Protein AF-A0A656K312-F1 (afdb_monomer_lite)

Foldseek 3Di:
DDKDKDWDPPDPQIWIKIWDFDQWADPDPPFDSLPIWGGWIWIWTDGQVQFIWIWIWTWRQFAPGIWIWTWTWTDHPFWIWTPWTKTGPDPQAIKIKTWIWGDNPFTKIKMWIWGANHPCCSSVPDPDDDQKGWGIKIKIWIDTDFKIWIWMWTWMAHPVGIKIWIFTWIDGPPDIDGPDIDIGHDDD

InterPro domains:
  IPR060340 TamB, N-terminal domain [PF27051] (3-120)

pLDDT: mean 93.61, std 6.52, range [48.56, 98.81]

Secondary structure (DSSP, 8-state):
-EEEEEE-TTSTT--EEEEEEEEEE-S-TTS-GGG-EEEEEEEEEE-SSS-EEEEEEEEE--TTS-EEEEEEEEE-SSEEEEEEEEEEEETTEEEEEEEEEE-SSS-EEEEEEEEES--GGGTS--SS--SSEEEEEEEEEEEETTEEEEEEEEEEEETTEEEEEEEEEEEESS-EE-TT-EEEEPP-

Radius of gyration: 19.49 Å; chains: 1; bounding box: 46×38×60 Å

Structure (mmCIF, N/CA/C/O backbone):
data_AF-A0A656K312-F1
#
_entry.id   AF-A0A656K312-F1
#
loop_
_atom_site.group_PDB
_atom_site.id
_atom_site.type_symbol
_atom_site.label_atom_id
_atom_site.label_alt_id
_atom_site.label_comp_id
_atom_site.label_asym_id
_atom_site.label_entity_id
_atom_site.label_seq_id
_atom_site.pdbx_PDB_ins_code
_atom_site.Cartn_x
_atom_site.Cartn_y
_atom_site.Cartn_z
_atom_site.occupancy
_atom_site.B_iso_or_equiv
_atom_site.auth_seq_id
_atom_site.auth_comp_id
_atom_site.auth_asym_id
_atom_site.auth_atom_id
_atom_site.pdbx_PDB_model_num
ATOM 1 N N . GLY A 1 1 ? -1.039 16.102 16.882 1.00 79.44 1 GLY A N 1
ATOM 2 C CA . GLY A 1 1 ? -2.327 15.585 16.386 1.00 79.44 1 GLY A CA 1
ATOM 3 C C . GLY A 1 1 ? -3.367 15.692 17.478 1.00 79.44 1 GLY A C 1
ATOM 4 O O . GLY A 1 1 ? -2.991 15.798 18.640 1.00 79.44 1 GLY A O 1
ATOM 5 N N . VAL A 1 2 ? -4.642 15.679 17.110 1.00 89.56 2 VAL A N 1
ATOM 6 C CA . VAL A 1 2 ? -5.794 15.642 18.012 1.00 89.56 2 VAL A CA 1
ATOM 7 C C . VAL A 1 2 ? -6.554 14.349 17.731 1.00 89.56 2 VAL A C 1
ATOM 9 O O . VAL A 1 2 ? -6.974 14.110 16.602 1.00 89.56 2 VAL A O 1
ATOM 12 N N . LEU A 1 3 ? -6.713 13.507 18.751 1.00 89.69 3 LEU A N 1
ATOM 13 C CA . LEU A 1 3 ? -7.590 12.339 18.705 1.00 89.69 3 LEU A CA 1
ATOM 14 C C . LEU A 1 3 ? -8.856 12.665 19.494 1.00 89.69 3 LEU A C 1
ATOM 16 O O . LEU A 1 3 ? -8.784 13.066 20.652 1.00 89.69 3 LEU A O 1
ATOM 20 N N . SER A 1 4 ? -10.008 12.492 18.860 1.00 88.69 4 SER A N 1
ATOM 21 C CA . SER A 1 4 ? -11.326 12.701 19.455 1.00 88.69 4 SER A CA 1
ATOM 22 C C . SER A 1 4 ? -12.215 11.505 19.148 1.00 88.69 4 SER A C 1
ATOM 24 O O . SER A 1 4 ? -12.048 10.863 18.111 1.00 88.69 4 SER A O 1
ATOM 26 N N . GLY A 1 5 ? -13.144 11.174 20.037 1.00 86.19 5 GLY A N 1
ATOM 27 C CA . GLY A 1 5 ? -14.017 10.038 19.801 1.00 86.19 5 GLY A CA 1
ATOM 28 C C . GLY A 1 5 ? -15.107 9.865 20.842 1.00 86.19 5 GLY A C 1
ATOM 29 O O . GLY A 1 5 ? -15.017 10.375 21.956 1.00 86.19 5 GLY A O 1
ATOM 30 N N . GLU A 1 6 ? -16.131 9.123 20.449 1.00 87.06 6 GLU A N 1
ATOM 31 C CA . GLU A 1 6 ? -17.266 8.729 21.268 1.00 87.06 6 GLU A CA 1
ATOM 32 C C . GLU A 1 6 ? -17.349 7.202 21.290 1.00 87.06 6 GLU A C 1
ATOM 34 O O . GLU A 1 6 ? -17.281 6.548 20.249 1.00 87.06 6 GLU A O 1
ATOM 39 N N . LEU A 1 7 ? -17.529 6.640 22.482 1.00 87.94 7 LEU A N 1
ATOM 40 C CA . LEU A 1 7 ? -17.708 5.211 22.712 1.00 87.94 7 LEU A CA 1
ATOM 41 C C . LEU A 1 7 ? -18.970 5.019 23.547 1.00 87.94 7 LEU A C 1
ATOM 43 O O . LEU A 1 7 ? -19.169 5.740 24.526 1.00 87.94 7 LEU A O 1
ATOM 47 N N . ARG A 1 8 ? -19.815 4.044 23.197 1.00 84.19 8 ARG A N 1
ATOM 48 C CA . ARG A 1 8 ? -20.972 3.667 24.026 1.00 84.19 8 ARG A CA 1
ATOM 49 C C . ARG A 1 8 ? -20.698 2.326 24.714 1.00 84.19 8 ARG A C 1
ATOM 51 O O . ARG A 1 8 ? -21.108 1.293 24.194 1.00 84.19 8 ARG A O 1
ATOM 58 N N . PRO A 1 9 ? -20.024 2.319 25.880 1.00 79.19 9 PRO A N 1
ATOM 59 C CA . PRO A 1 9 ? -19.540 1.091 26.518 1.00 79.19 9 PRO A CA 1
ATOM 60 C C . PRO A 1 9 ? -20.644 0.139 26.985 1.00 79.19 9 PRO A C 1
ATOM 62 O O . PRO A 1 9 ? -20.403 -1.054 27.108 1.00 79.19 9 PRO A O 1
ATOM 65 N N . LEU A 1 10 ? -21.844 0.659 27.251 1.00 84.50 10 LEU A N 1
ATOM 66 C CA . LEU A 1 10 ? -22.992 -0.126 27.717 1.00 84.50 10 LEU A CA 1
ATOM 67 C C . LEU A 1 10 ? -23.933 -0.553 26.581 1.00 84.50 10 LEU A C 1
ATOM 69 O O . LEU A 1 10 ? -24.917 -1.241 26.837 1.00 84.50 10 LEU A O 1
ATOM 73 N N . ALA A 1 11 ? -23.676 -0.111 25.348 1.00 82.44 11 ALA A N 1
ATOM 74 C CA . ALA A 1 11 ? -24.452 -0.536 24.193 1.00 82.44 11 ALA A CA 1
ATOM 75 C C . ALA A 1 11 ? -23.901 -1.862 23.655 1.00 82.44 11 ALA A C 1
ATOM 77 O O . ALA A 1 11 ? -22.690 -2.094 23.651 1.00 82.44 11 ALA A O 1
ATOM 78 N N . GLU A 1 12 ? -24.805 -2.718 23.187 1.00 83.19 12 GLU A N 1
ATOM 79 C CA . GLU A 1 12 ? -24.456 -3.992 22.566 1.00 83.19 12 GLU A CA 1
ATOM 80 C C . GLU A 1 12 ? -23.484 -3.777 21.396 1.00 83.19 12 GLU A C 1
ATOM 82 O O . GLU A 1 12 ? -23.575 -2.790 20.663 1.00 83.19 12 GLU A O 1
ATOM 87 N N . HIS A 1 13 ? -22.508 -4.677 21.272 1.00 86.56 13 HIS A N 1
ATOM 88 C CA . HIS A 1 13 ? -21.442 -4.637 20.266 1.00 86.56 13 HIS A CA 1
ATOM 89 C C . HIS A 1 13 ? -20.520 -3.405 20.310 1.00 86.56 13 HIS A C 1
ATOM 91 O O . HIS A 1 13 ? -19.697 -3.249 19.418 1.00 86.56 13 HIS A O 1
ATOM 97 N N . LEU A 1 14 ? -20.565 -2.575 21.358 1.00 88.25 14 LEU A N 1
ATOM 98 C CA . LEU A 1 14 ? -19.604 -1.490 21.600 1.00 88.25 14 LEU A CA 1
ATOM 99 C C . LEU A 1 14 ? -19.438 -0.526 20.400 1.00 88.25 14 LEU A C 1
ATOM 101 O O . LEU A 1 14 ? -18.360 -0.433 19.814 1.00 88.25 14 LEU A O 1
ATOM 105 N N . PRO A 1 15 ? -20.487 0.212 20.000 1.00 91.81 15 PRO A N 1
ATOM 106 C CA . PRO A 1 15 ? -20.373 1.153 18.902 1.00 91.81 15 PRO A CA 1
ATOM 107 C C . PRO A 1 15 ? -19.438 2.311 19.266 1.00 91.81 15 PRO A C 1
ATOM 109 O O . PRO A 1 15 ? -19.530 2.897 20.355 1.00 91.81 15 PRO A O 1
ATOM 112 N N . ALA A 1 16 ? -18.558 2.651 18.326 1.00 93.19 16 ALA A N 1
ATOM 113 C CA . ALA A 1 16 ? -17.549 3.686 18.477 1.00 93.19 16 ALA A CA 1
ATOM 114 C C . ALA A 1 16 ? -17.462 4.570 17.232 1.00 93.19 16 ALA A C 1
ATOM 116 O O . ALA A 1 16 ? -17.623 4.108 16.100 1.00 93.19 16 ALA A O 1
ATOM 117 N N . ARG A 1 17 ? -17.158 5.848 17.461 1.00 95.06 17 ARG A N 1
ATOM 118 C CA . ARG A 1 17 ? -16.777 6.815 16.431 1.00 95.06 17 ARG A CA 1
ATOM 119 C C . ARG A 1 17 ? -15.498 7.502 16.859 1.00 95.06 17 ARG A C 1
ATOM 121 O O . ARG A 1 17 ? -15.468 8.119 17.917 1.00 95.06 17 ARG A O 1
ATOM 128 N N . LEU A 1 18 ? -14.455 7.411 16.049 1.00 95.00 18 LEU A N 1
ATOM 129 C CA . LEU A 1 18 ? -13.164 8.038 16.297 1.00 95.00 18 LEU A CA 1
ATOM 130 C C . LEU A 1 18 ? -12.818 8.960 15.130 1.00 95.00 18 LEU A C 1
ATOM 132 O O . LEU A 1 18 ? -13.056 8.638 13.967 1.00 95.00 18 LEU A O 1
ATOM 136 N N . LYS A 1 19 ? -12.216 10.099 15.449 1.00 96.69 19 LYS A N 1
ATOM 137 C CA . LYS A 1 19 ? -11.631 11.034 14.496 1.00 96.69 19 LYS A CA 1
ATOM 138 C C . LYS A 1 19 ? -10.247 11.433 14.982 1.00 96.69 19 LYS A C 1
ATOM 140 O O . LYS A 1 19 ? -10.102 12.050 16.040 1.00 96.69 19 LYS A O 1
ATOM 145 N N . LEU A 1 20 ? -9.246 11.111 14.178 1.00 95.38 20 LEU A N 1
ATOM 146 C CA . LEU A 1 20 ? -7.869 11.547 14.345 1.00 95.38 20 LEU A CA 1
ATOM 147 C C . LEU A 1 20 ? -7.563 12.618 13.300 1.00 95.38 20 LEU A C 1
ATOM 149 O O . LEU A 1 20 ? -7.775 12.402 12.107 1.00 95.38 20 LEU A O 1
ATOM 153 N N . THR A 1 21 ? -7.037 13.753 13.750 1.00 96.62 21 THR A N 1
ATOM 154 C CA . THR A 1 21 ? -6.470 14.778 12.875 1.00 96.62 21 THR A CA 1
ATOM 155 C C . THR A 1 21 ? -5.028 15.083 13.247 1.00 96.62 21 THR A C 1
ATOM 157 O O . THR A 1 21 ? -4.650 15.090 14.423 1.00 96.62 21 THR A O 1
ATOM 160 N N . ALA A 1 22 ? -4.183 15.356 12.261 1.00 96.19 22 ALA A N 1
ATOM 161 C CA . ALA A 1 22 ? -2.835 15.843 12.514 1.00 96.19 22 ALA A CA 1
ATOM 162 C C . ALA A 1 22 ? -2.332 16.703 11.357 1.00 96.19 22 ALA A C 1
ATOM 164 O O . ALA A 1 22 ? -2.364 16.279 10.211 1.00 96.19 22 ALA A O 1
ATOM 165 N N . GLU A 1 23 ? -1.787 17.875 11.685 1.00 94.88 23 GLU A N 1
ATOM 166 C CA . GLU A 1 23 ? -1.119 18.742 10.706 1.00 94.88 23 GLU A CA 1
ATOM 167 C C . GLU A 1 23 ? 0.058 18.035 10.035 1.00 94.88 23 GLU A C 1
ATOM 169 O O . GLU A 1 23 ? 0.253 18.160 8.834 1.00 94.88 23 GLU A O 1
ATOM 174 N N . ARG A 1 24 ? 0.829 17.294 10.839 1.00 93.56 24 ARG A N 1
ATOM 175 C CA . ARG A 1 24 ? 2.006 16.524 10.444 1.00 93.56 24 ARG A CA 1
ATOM 176 C C . ARG A 1 24 ? 2.051 15.248 11.273 1.00 93.56 24 ARG A C 1
ATOM 178 O O . ARG A 1 24 ? 2.075 15.316 12.507 1.00 93.56 24 ARG A O 1
ATOM 185 N N . PHE A 1 25 ? 2.041 14.097 10.618 1.00 92.94 25 PHE A N 1
ATOM 186 C CA . PHE A 1 25 ? 2.089 12.787 11.251 1.00 92.94 25 PHE A CA 1
ATOM 187 C C . PHE A 1 25 ? 3.157 11.925 10.592 1.00 92.94 25 PHE A C 1
ATOM 189 O O . PHE A 1 25 ? 3.081 11.615 9.408 1.00 92.94 25 PHE A O 1
ATOM 196 N N . LYS A 1 26 ? 4.153 11.512 11.373 1.00 90.88 26 LYS A N 1
ATOM 197 C CA . LYS A 1 26 ? 5.217 10.624 10.911 1.00 90.88 26 LYS A CA 1
ATOM 198 C C . LYS A 1 26 ? 5.030 9.254 11.576 1.00 90.88 26 LYS A C 1
ATOM 200 O O . LYS A 1 26 ? 5.218 9.174 12.790 1.00 90.88 26 LYS A O 1
ATOM 205 N N . PRO A 1 27 ? 4.659 8.192 10.830 1.00 82.94 27 PRO A N 1
ATOM 206 C CA . PRO A 1 27 ? 4.338 6.887 11.420 1.00 82.94 27 PRO A CA 1
ATOM 207 C C . PRO A 1 27 ? 5.510 6.239 12.166 1.00 82.94 27 PRO A C 1
ATOM 209 O O . PRO A 1 27 ? 5.312 5.488 13.115 1.00 82.94 27 PRO A O 1
ATOM 212 N N . SER A 1 28 ? 6.740 6.522 11.733 1.00 88.69 28 SER A N 1
ATOM 213 C CA . SER A 1 28 ? 7.964 6.040 12.366 1.00 88.69 28 SER A CA 1
ATOM 214 C C . SER A 1 28 ? 9.099 7.034 12.148 1.00 88.69 28 SER A C 1
ATOM 216 O O . SER A 1 28 ? 9.255 7.588 11.059 1.00 88.69 28 SER A O 1
ATOM 218 N N . ALA A 1 29 ? 9.929 7.230 13.174 1.00 85.62 29 ALA A N 1
ATOM 219 C CA . ALA A 1 29 ? 11.107 8.091 13.092 1.00 85.62 29 ALA A CA 1
ATOM 220 C C . ALA A 1 29 ? 12.130 7.606 12.047 1.00 85.62 2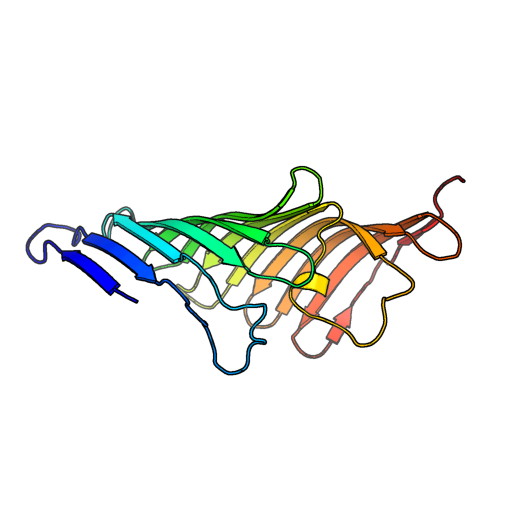9 ALA A C 1
ATOM 222 O O . ALA A 1 29 ? 12.885 8.422 11.527 1.00 85.62 29 ALA A O 1
ATOM 223 N N . ALA A 1 30 ? 12.122 6.308 11.721 1.00 86.88 30 ALA A N 1
ATOM 224 C CA . ALA A 1 30 ? 13.021 5.700 10.741 1.00 86.88 30 ALA A CA 1
ATOM 225 C C . ALA A 1 30 ? 12.651 6.012 9.279 1.00 86.88 30 ALA A C 1
ATOM 227 O O . ALA A 1 30 ? 13.455 5.766 8.385 1.00 86.88 30 ALA A O 1
ATOM 228 N N . LEU A 1 31 ? 11.447 6.528 9.018 1.00 84.06 31 LEU A N 1
ATOM 229 C CA . LEU A 1 31 ? 11.038 6.907 7.666 1.00 84.06 31 LEU A CA 1
ATOM 230 C C . LEU A 1 31 ? 11.682 8.245 7.259 1.00 84.06 31 LEU A C 1
ATOM 232 O O . LEU A 1 31 ? 11.903 9.098 8.123 1.00 84.06 31 LEU A O 1
ATOM 236 N N . PRO A 1 32 ? 11.945 8.485 5.965 1.00 85.06 32 PRO A N 1
ATOM 237 C CA . PRO A 1 32 ? 12.285 9.816 5.467 1.00 85.06 32 PRO A CA 1
ATOM 238 C C . PRO A 1 32 ? 11.198 10.854 5.773 1.00 85.06 32 PRO A C 1
ATOM 240 O O . PRO A 1 32 ? 10.019 10.518 5.908 1.00 85.06 32 PRO A O 1
ATOM 243 N N . ASP A 1 33 ? 11.576 12.130 5.849 1.00 86.00 33 ASP A N 1
ATOM 244 C CA . ASP A 1 33 ? 10.623 13.227 6.092 1.00 86.00 33 ASP A CA 1
ATOM 245 C C . ASP A 1 33 ? 9.618 13.401 4.941 1.00 86.00 33 ASP A C 1
ATOM 247 O O . ASP A 1 33 ? 8.496 13.850 5.160 1.00 86.00 33 ASP A O 1
ATOM 251 N N . THR A 1 34 ? 9.968 12.951 3.734 1.00 85.81 34 THR A N 1
ATOM 252 C CA . THR A 1 34 ? 9.086 12.887 2.557 1.00 85.81 34 THR A CA 1
ATOM 253 C C . THR A 1 34 ? 7.910 11.915 2.715 1.00 85.81 34 THR A C 1
ATOM 255 O O . THR A 1 34 ? 6.950 12.011 1.954 1.00 85.81 34 THR A O 1
ATOM 258 N N . LEU A 1 35 ? 7.957 11.008 3.702 1.00 88.94 35 LEU A N 1
ATOM 259 C CA . LEU A 1 35 ? 6.867 10.088 4.058 1.00 88.94 35 LEU A CA 1
ATOM 260 C C . LEU A 1 35 ? 6.033 10.563 5.258 1.00 88.94 35 LEU A C 1
ATOM 262 O O . LEU A 1 35 ? 5.211 9.810 5.786 1.00 88.94 35 LEU A O 1
ATOM 266 N N . GLN A 1 36 ? 6.232 11.798 5.714 1.00 92.50 36 GLN A N 1
ATOM 267 C CA . GLN A 1 36 ? 5.319 12.416 6.664 1.00 92.50 36 GLN A CA 1
ATOM 268 C C . GLN A 1 36 ? 3.956 12.650 6.001 1.00 92.50 36 GLN A C 1
ATOM 270 O O . GLN A 1 36 ? 3.872 13.137 4.879 1.00 92.50 36 GLN A O 1
ATOM 275 N N . LEU A 1 37 ? 2.888 12.311 6.714 1.00 94.94 37 LEU A N 1
ATOM 276 C CA . LEU A 1 37 ? 1.520 12.596 6.314 1.00 94.94 37 LEU A CA 1
ATOM 277 C C . LEU A 1 37 ? 1.134 13.986 6.811 1.00 94.94 37 LEU A C 1
ATOM 279 O O . LEU A 1 37 ? 1.023 14.212 8.020 1.00 94.94 37 LEU A O 1
ATOM 283 N N . ASP A 1 38 ? 0.911 14.898 5.879 1.00 95.56 38 ASP A N 1
ATOM 284 C CA . ASP A 1 38 ? 0.395 16.230 6.146 1.00 95.56 38 ASP A CA 1
ATOM 285 C C . ASP A 1 38 ? -1.130 16.234 6.042 1.00 95.56 38 ASP A C 1
ATOM 287 O O . ASP A 1 38 ? -1.716 15.505 5.237 1.00 95.56 38 ASP A O 1
ATOM 291 N N . GLN A 1 39 ? -1.780 17.064 6.861 1.00 96.38 39 GLN A N 1
ATOM 292 C CA . GLN A 1 39 ? -3.245 17.193 6.889 1.00 96.38 39 GLN A CA 1
ATOM 293 C C . GLN A 1 39 ? -3.961 15.840 7.043 1.00 96.38 39 GLN A C 1
ATOM 295 O O . GLN A 1 39 ? -4.978 15.572 6.401 1.00 96.38 39 GLN A O 1
ATOM 300 N N . LEU A 1 40 ? -3.418 14.970 7.900 1.00 97.56 40 LEU A N 1
ATOM 301 C CA . LEU A 1 40 ? -4.005 13.667 8.174 1.00 97.56 40 LEU A CA 1
ATOM 302 C C . LEU A 1 40 ? -5.404 13.854 8.763 1.00 97.56 40 LEU A C 1
ATOM 304 O O . LEU A 1 40 ? -5.569 14.491 9.805 1.00 97.56 40 LEU A O 1
ATOM 308 N N . LEU A 1 41 ? -6.380 13.211 8.135 1.00 98.06 41 LEU A N 1
ATOM 309 C CA . LEU A 1 41 ? -7.718 12.984 8.651 1.00 98.06 41 LEU A CA 1
ATOM 310 C C . LEU A 1 41 ? -7.995 11.487 8.577 1.00 98.06 41 LEU A C 1
ATOM 312 O O . LEU A 1 41 ? -7.985 10.905 7.499 1.00 98.06 41 LEU A O 1
ATOM 316 N N . LEU A 1 42 ? -8.271 10.869 9.718 1.00 97.44 42 LEU A N 1
ATOM 317 C CA . LEU A 1 42 ? -8.697 9.479 9.802 1.00 97.44 42 LEU A CA 1
ATOM 318 C C . LEU A 1 42 ? -9.984 9.414 10.614 1.00 97.44 42 LEU A C 1
ATOM 320 O O . LEU A 1 42 ? -10.051 9.919 11.736 1.00 97.44 42 LEU A O 1
ATOM 324 N N . THR A 1 43 ? -11.002 8.791 10.042 1.00 97.75 43 THR A N 1
ATOM 325 C CA . THR A 1 43 ? -12.291 8.551 10.686 1.00 97.75 43 THR A CA 1
ATOM 326 C C . THR A 1 43 ? -12.543 7.060 10.768 1.00 97.75 43 THR A C 1
ATOM 328 O O . THR A 1 43 ? -12.255 6.321 9.827 1.00 97.75 43 THR A O 1
ATOM 331 N N . VAL A 1 44 ? -13.049 6.631 11.918 1.00 96.62 44 VAL A N 1
ATOM 332 C CA . VAL A 1 44 ? -13.387 5.240 12.193 1.00 96.62 44 VAL A CA 1
ATOM 333 C C . VAL A 1 44 ? -14.781 5.206 12.795 1.00 96.62 44 VAL A C 1
ATOM 335 O O . VAL A 1 44 ? -15.034 5.901 13.776 1.00 96.62 44 VAL A O 1
ATOM 338 N N . GLU A 1 45 ? -15.683 4.417 12.228 1.00 96.88 45 GLU A N 1
ATOM 339 C CA . GLU A 1 45 ? -17.058 4.294 12.715 1.00 96.88 45 GLU A CA 1
ATOM 340 C C . GLU A 1 45 ? -17.569 2.867 12.548 1.00 96.88 45 GLU A C 1
ATOM 342 O O . GLU A 1 45 ? -17.405 2.252 11.497 1.00 96.88 45 GLU A O 1
ATOM 347 N N . GLY A 1 46 ? -18.199 2.333 13.589 1.00 95.69 46 GLY A N 1
ATOM 348 C CA . GLY A 1 46 ? -18.791 1.002 13.551 1.00 95.69 46 GLY A CA 1
ATOM 349 C C . GLY A 1 46 ? -18.911 0.392 14.937 1.00 95.69 46 GLY A C 1
ATOM 350 O O . GLY A 1 46 ? -19.042 1.115 15.925 1.00 95.69 46 GLY A O 1
ATOM 351 N N . ASN A 1 47 ? -18.904 -0.935 15.001 1.00 94.31 47 ASN A N 1
ATOM 352 C CA . ASN A 1 47 ? -19.058 -1.714 16.228 1.00 94.31 47 ASN A CA 1
ATOM 353 C C . ASN A 1 47 ? -18.368 -3.088 16.074 1.00 94.31 47 ASN A C 1
ATOM 355 O O . ASN A 1 47 ? -17.862 -3.420 15.009 1.00 94.31 47 ASN A O 1
ATOM 359 N N . LEU A 1 48 ? -18.312 -3.893 17.131 1.00 91.12 48 LEU A N 1
ATOM 360 C CA . LEU A 1 48 ? -17.618 -5.187 17.148 1.00 91.12 48 LEU A CA 1
ATOM 361 C C . LEU A 1 48 ? -18.285 -6.286 16.309 1.00 91.12 48 LEU A C 1
ATOM 363 O O . LEU A 1 48 ? -17.593 -7.212 15.901 1.00 91.12 48 LEU A O 1
ATOM 367 N N . ASP A 1 49 ? -19.588 -6.199 16.052 1.00 91.31 49 ASP A N 1
ATOM 368 C CA . ASP A 1 49 ? -20.336 -7.198 15.274 1.00 91.31 49 ASP A CA 1
ATOM 369 C C . ASP A 1 49 ? -20.195 -6.934 13.772 1.00 91.31 49 ASP A C 1
ATOM 371 O O . ASP A 1 49 ? -19.787 -7.789 12.988 1.00 91.31 49 ASP A O 1
ATOM 375 N N . SER A 1 50 ? -20.417 -5.683 13.370 1.00 92.25 50 SER A N 1
ATOM 376 C CA . SER A 1 50 ? -20.283 -5.237 11.990 1.00 92.25 50 SER A CA 1
ATOM 377 C C . SER A 1 50 ? -18.907 -4.644 11.680 1.00 92.25 50 SER A C 1
ATOM 379 O O . SER A 1 50 ? -18.801 -3.914 10.702 1.00 92.25 50 SER A O 1
ATOM 381 N N . GLY A 1 51 ? -17.874 -4.860 12.488 1.00 95.69 51 GLY A N 1
ATOM 382 C CA . GLY A 1 51 ? -16.585 -4.174 12.342 1.00 95.69 51 GLY A CA 1
ATOM 383 C C . GLY A 1 51 ? -16.666 -2.637 12.292 1.00 95.69 51 GLY A C 1
ATOM 384 O O . GLY A 1 51 ? -17.715 -2.004 12.454 1.00 95.69 51 GLY A O 1
ATOM 385 N N . TYR A 1 52 ? -15.518 -2.030 12.018 1.00 97.00 52 TYR A N 1
ATOM 386 C CA . TYR A 1 52 ? -15.334 -0.588 11.940 1.00 97.00 52 TYR A CA 1
ATOM 387 C C . TYR A 1 52 ? -14.917 -0.173 10.536 1.00 97.00 52 TYR A C 1
ATOM 389 O O . TYR A 1 52 ? -13.900 -0.636 10.022 1.00 97.00 52 TYR A O 1
ATOM 397 N N . LEU A 1 53 ? -15.695 0.716 9.924 1.00 97.88 53 LEU A N 1
ATOM 398 C CA . LEU A 1 53 ? -15.353 1.380 8.674 1.00 97.88 53 LEU A CA 1
ATOM 399 C C . LEU A 1 53 ? -14.271 2.421 8.932 1.00 97.88 53 LEU A C 1
ATOM 401 O O . LEU A 1 53 ? -14.352 3.177 9.897 1.00 97.88 53 LEU A O 1
ATOM 405 N N . ILE A 1 54 ? -13.281 2.462 8.051 1.00 97.69 54 ILE A N 1
ATOM 406 C CA . ILE A 1 54 ? -12.144 3.371 8.094 1.00 97.69 54 ILE A CA 1
ATOM 407 C C . ILE A 1 54 ? -12.172 4.216 6.826 1.00 97.69 54 ILE A C 1
ATOM 409 O O . ILE A 1 54 ? -12.130 3.669 5.726 1.00 97.69 54 ILE A O 1
ATOM 413 N N . ASN A 1 55 ? -12.173 5.539 6.988 1.00 98.44 55 ASN A N 1
ATOM 414 C CA . ASN A 1 55 ? -11.916 6.481 5.901 1.00 98.44 55 ASN A CA 1
ATOM 415 C C . ASN A 1 55 ? -10.765 7.398 6.300 1.00 98.44 55 ASN A C 1
ATOM 417 O O . ASN A 1 55 ? -10.822 8.051 7.347 1.00 98.44 55 ASN A O 1
ATOM 421 N N . GLY A 1 56 ? -9.727 7.436 5.475 1.00 98.12 56 GLY A N 1
ATOM 422 C CA . GLY A 1 56 ? -8.523 8.219 5.697 1.00 98.12 56 GLY A CA 1
ATOM 423 C C . GLY A 1 56 ? -8.171 9.083 4.495 1.00 98.12 56 GLY A C 1
ATOM 424 O O . GLY A 1 56 ? -8.363 8.679 3.351 1.00 98.12 56 GLY A O 1
ATOM 425 N N . SER A 1 57 ? -7.615 10.257 4.763 1.00 98.44 57 SER A N 1
ATOM 426 C CA . SER A 1 57 ? -7.013 11.126 3.758 1.00 98.44 57 SER A CA 1
ATOM 427 C C . SER A 1 57 ? -5.790 11.833 4.326 1.00 98.44 57 SER A C 1
ATOM 429 O O . SER A 1 57 ? -5.784 12.219 5.497 1.00 98.44 57 SER A O 1
ATOM 431 N N . ALA A 1 58 ? -4.773 12.032 3.497 1.00 97.81 58 ALA A N 1
ATOM 432 C CA . ALA A 1 58 ? -3.602 12.839 3.823 1.00 97.81 58 ALA A CA 1
ATOM 433 C C . ALA A 1 58 ? -2.938 13.359 2.541 1.00 97.81 58 ALA A C 1
ATOM 435 O O . ALA A 1 58 ? -3.292 12.956 1.433 1.00 97.81 58 ALA A O 1
ATOM 436 N N . SER A 1 59 ? -1.944 14.224 2.695 1.00 96.56 59 SER A N 1
ATOM 437 C CA . SER A 1 59 ? -1.019 14.607 1.633 1.00 96.56 59 SER A CA 1
ATOM 438 C C . SER A 1 59 ? 0.390 14.193 2.028 1.00 96.56 59 SER A C 1
ATOM 440 O O . SER A 1 59 ? 0.837 14.479 3.133 1.00 96.56 59 SER A O 1
ATOM 442 N N . LEU A 1 60 ? 1.116 13.551 1.126 1.00 94.75 60 LEU A N 1
ATOM 443 C CA . LEU A 1 60 ? 2.559 13.377 1.246 1.00 94.75 60 LEU A CA 1
ATOM 444 C C . LEU A 1 60 ? 3.216 14.605 0.607 1.00 94.75 60 LEU A C 1
ATOM 446 O O . LEU A 1 60 ? 2.859 14.931 -0.527 1.00 94.75 60 LEU A O 1
ATOM 450 N N . PRO A 1 61 ? 4.138 15.306 1.286 1.00 89.19 61 PRO A N 1
ATOM 451 C CA . PRO A 1 61 ? 4.707 16.548 0.773 1.00 89.19 61 PRO A CA 1
ATOM 452 C C . PRO A 1 61 ? 5.474 16.312 -0.528 1.00 89.19 61 PRO A C 1
ATOM 454 O O . PRO A 1 61 ? 5.269 17.066 -1.474 1.00 89.19 61 PRO A O 1
ATOM 457 N N . ALA A 1 62 ? 6.262 15.226 -0.561 1.00 84.69 62 ALA A N 1
ATOM 458 C CA . ALA A 1 62 ? 7.056 14.727 -1.682 1.00 84.69 62 ALA A CA 1
ATOM 459 C C . ALA A 1 62 ? 7.986 15.774 -2.351 1.00 84.69 62 ALA A C 1
ATOM 461 O O . ALA A 1 62 ? 7.758 16.982 -2.352 1.00 84.69 62 ALA A O 1
ATOM 462 N N . GLU A 1 63 ? 9.087 15.339 -2.956 1.00 76.88 63 GLU A N 1
ATOM 463 C CA . GLU A 1 63 ? 9.868 16.245 -3.803 1.00 76.88 63 GLU A CA 1
ATOM 464 C C . GLU A 1 63 ? 9.096 16.534 -5.100 1.00 76.88 63 GLU A C 1
ATOM 466 O O . GLU A 1 63 ? 8.513 15.633 -5.684 1.00 76.88 63 GLU A O 1
ATOM 471 N N . LYS A 1 64 ? 9.111 17.773 -5.610 1.00 81.69 64 LYS A N 1
ATOM 472 C CA . LYS A 1 64 ? 8.453 18.148 -6.887 1.00 81.69 64 LYS A CA 1
ATOM 473 C C . LYS A 1 64 ? 6.910 18.084 -6.882 1.00 81.69 64 LYS A C 1
ATOM 475 O O . LYS A 1 64 ? 6.303 17.996 -7.948 1.00 81.69 64 LYS A O 1
ATOM 480 N N . GLY A 1 65 ? 6.286 18.202 -5.711 1.00 87.88 65 GLY A N 1
ATOM 481 C CA . GLY A 1 65 ? 4.845 18.426 -5.551 1.00 87.88 65 GLY A CA 1
ATOM 482 C C . GLY A 1 65 ? 4.134 17.286 -4.819 1.00 87.88 65 GLY A C 1
ATOM 483 O O . GLY A 1 65 ? 4.586 16.144 -4.914 1.00 87.88 65 GLY A O 1
ATOM 484 N N . PRO A 1 66 ? 3.029 17.589 -4.114 1.00 93.25 66 PRO A N 1
ATOM 485 C CA . PRO A 1 66 ? 2.401 16.660 -3.187 1.00 93.25 66 PRO A CA 1
ATOM 486 C C . PRO A 1 66 ? 1.790 15.443 -3.878 1.00 93.25 66 PRO A C 1
ATOM 488 O O . PRO A 1 66 ? 1.356 15.508 -5.027 1.00 93.25 66 PRO A O 1
ATOM 491 N N . VAL A 1 67 ? 1.710 14.344 -3.132 1.00 96.44 67 VAL A N 1
ATOM 492 C CA . VAL A 1 67 ? 0.985 13.128 -3.51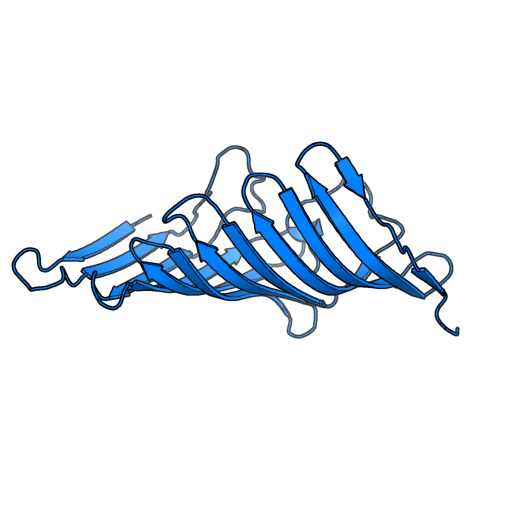5 1.00 96.44 67 VAL A CA 1
ATOM 493 C C . VAL A 1 67 ? -0.199 12.970 -2.568 1.00 96.44 67 VAL A C 1
ATOM 495 O O . VAL A 1 67 ? -0.018 12.845 -1.356 1.00 96.44 67 VAL A O 1
ATOM 498 N N . ALA A 1 68 ? -1.413 12.986 -3.110 1.00 97.44 68 ALA A N 1
ATOM 499 C CA . ALA A 1 68 ? -2.627 12.749 -2.343 1.00 97.44 68 ALA A CA 1
ATOM 500 C C . ALA A 1 68 ? -2.693 11.284 -1.901 1.00 97.44 68 ALA A C 1
ATOM 502 O O . ALA A 1 68 ? -2.382 10.390 -2.684 1.00 97.44 68 ALA A O 1
ATOM 503 N N . LEU A 1 69 ? -3.118 11.050 -0.660 1.00 97.81 69 LEU A N 1
ATOM 504 C CA . LEU A 1 69 ? -3.377 9.732 -0.092 1.00 97.81 69 LEU A CA 1
ATOM 505 C C . LEU A 1 69 ? -4.856 9.626 0.273 1.00 97.81 69 LEU A C 1
ATOM 507 O O . LEU A 1 69 ? -5.369 10.470 1.011 1.00 97.81 69 LEU A O 1
ATOM 511 N N . ALA A 1 70 ? -5.511 8.559 -0.177 1.00 98.44 70 ALA A N 1
ATOM 512 C CA . ALA A 1 70 ? -6.856 8.180 0.241 1.00 98.44 70 ALA A CA 1
ATOM 513 C C . ALA A 1 70 ? -6.885 6.715 0.695 1.00 98.44 70 ALA A C 1
ATOM 515 O O . ALA A 1 70 ? -6.266 5.851 0.081 1.00 98.44 70 ALA A O 1
ATOM 516 N N . LEU A 1 71 ? -7.606 6.436 1.780 1.00 98.56 71 LEU A N 1
ATOM 517 C CA . LEU A 1 71 ? -7.793 5.096 2.332 1.00 98.56 71 LEU A CA 1
ATOM 518 C C . LEU A 1 71 ? -9.274 4.858 2.615 1.00 98.56 71 LEU A C 1
ATOM 520 O O . LEU A 1 71 ? -9.915 5.654 3.300 1.00 98.56 71 LEU A O 1
ATOM 524 N N . GLN A 1 72 ? -9.786 3.724 2.157 1.00 98.69 72 GLN A N 1
ATOM 525 C CA . GLN A 1 72 ? -11.103 3.202 2.492 1.00 98.69 72 GLN A CA 1
ATOM 526 C C . GLN A 1 72 ? -10.976 1.731 2.863 1.00 98.69 72 GLN A C 1
ATOM 528 O O . GLN A 1 72 ? -10.393 0.927 2.129 1.00 98.69 72 GLN A O 1
ATOM 533 N N . GLY A 1 73 ? -11.543 1.357 4.001 1.00 98.25 73 GLY A N 1
ATOM 534 C CA . GLY A 1 73 ? -11.488 -0.021 4.451 1.00 98.25 73 GLY A CA 1
ATOM 535 C C . GLY A 1 73 ? -12.406 -0.322 5.616 1.00 98.25 73 GLY A C 1
ATOM 536 O O . GLY A 1 73 ? -13.197 0.505 6.064 1.00 98.25 73 GLY A O 1
ATOM 537 N N . ARG A 1 74 ? -12.289 -1.548 6.104 1.00 98.06 74 ARG A N 1
ATOM 538 C CA . ARG A 1 74 ? -13.020 -2.062 7.253 1.00 98.06 74 ARG A CA 1
ATOM 539 C C . ARG A 1 74 ? -12.096 -2.942 8.076 1.00 98.06 74 ARG A C 1
ATOM 541 O O . ARG A 1 74 ? -11.354 -3.727 7.498 1.00 98.06 74 ARG A O 1
ATOM 548 N N . VAL A 1 75 ? -12.172 -2.844 9.395 1.00 97.00 75 VAL A N 1
ATOM 549 C CA . VAL A 1 75 ? -11.414 -3.685 10.326 1.00 97.00 75 VAL A CA 1
ATOM 550 C C . VAL A 1 75 ? -12.338 -4.305 11.364 1.00 97.00 75 VAL A C 1
ATOM 552 O O . VAL A 1 75 ? -13.279 -3.664 11.827 1.00 97.00 75 VAL A O 1
ATOM 555 N N . ASP A 1 76 ? -12.065 -5.540 11.752 1.00 95.75 76 ASP A N 1
ATOM 556 C CA . ASP A 1 76 ? -12.686 -6.188 12.900 1.00 95.75 76 ASP A CA 1
ATOM 557 C C . ASP A 1 76 ? -11.640 -6.973 13.706 1.00 95.75 76 ASP A C 1
ATOM 559 O O . ASP A 1 76 ? -10.434 -6.815 13.516 1.00 95.75 76 ASP A O 1
ATOM 563 N N . ALA A 1 77 ? -12.093 -7.780 14.664 1.00 93.19 77 ALA A N 1
ATOM 564 C CA . ALA A 1 77 ? -11.200 -8.547 15.526 1.00 93.19 77 ALA A CA 1
ATOM 565 C C . ALA A 1 77 ? -10.383 -9.614 14.773 1.00 93.19 77 ALA A C 1
ATOM 567 O O . ALA A 1 77 ? -9.325 -10.007 15.258 1.00 93.19 77 ALA A O 1
ATOM 568 N N . ASN A 1 78 ? -10.842 -10.074 13.608 1.00 95.88 78 ASN A N 1
ATOM 569 C CA . ASN A 1 78 ? -10.254 -11.185 12.859 1.00 95.88 78 ASN A CA 1
ATOM 570 C C . ASN A 1 78 ? -9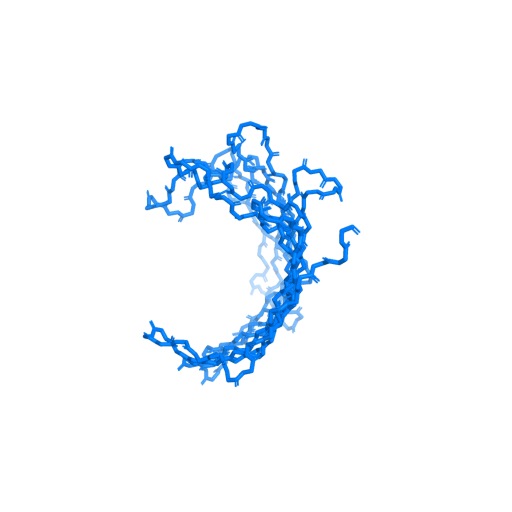.385 -10.719 11.685 1.00 95.88 78 ASN A C 1
ATOM 572 O O . ASN A 1 78 ? -8.507 -11.462 11.238 1.00 95.88 78 ASN A O 1
ATOM 576 N N . GLY A 1 79 ? -9.641 -9.522 11.157 1.00 97.38 79 GLY A N 1
ATOM 577 C CA . GLY A 1 79 ? -8.947 -9.044 9.972 1.00 97.38 79 GLY A CA 1
ATOM 578 C C . GLY A 1 79 ? -9.315 -7.631 9.540 1.00 97.38 79 GLY A C 1
ATOM 579 O O . GLY A 1 79 ? -10.023 -6.889 10.222 1.00 97.38 79 GLY A O 1
ATOM 580 N N . ALA A 1 80 ? -8.834 -7.268 8.355 1.00 98.12 80 ALA A N 1
ATOM 581 C CA . ALA A 1 80 ? -9.204 -6.040 7.674 1.00 98.12 80 ALA A CA 1
ATOM 582 C C . ALA A 1 80 ? -9.417 -6.269 6.178 1.00 98.12 80 ALA A C 1
ATOM 584 O O . ALA A 1 80 ? -8.791 -7.120 5.555 1.00 98.12 80 ALA A O 1
ATOM 585 N N . SER A 1 81 ? -10.287 -5.463 5.584 1.00 98.25 81 SER A N 1
ATOM 586 C CA . SER A 1 81 ? -10.429 -5.334 4.140 1.00 98.25 81 SER A CA 1
ATOM 587 C C . SER A 1 81 ? -10.082 -3.908 3.745 1.00 98.25 81 SER A C 1
ATOM 589 O O . SER A 1 81 ? -10.665 -2.953 4.257 1.00 98.25 81 SER A O 1
ATOM 591 N N . ILE A 1 82 ? -9.128 -3.773 2.833 1.00 98.50 82 ILE A N 1
ATOM 592 C CA . ILE A 1 82 ? -8.781 -2.516 2.183 1.00 98.50 82 ILE A CA 1
ATOM 593 C C . ILE A 1 82 ? -9.580 -2.479 0.887 1.00 98.50 82 ILE A C 1
ATOM 595 O O . ILE A 1 82 ? -9.287 -3.227 -0.047 1.00 98.50 82 ILE A O 1
ATOM 599 N N . ALA A 1 83 ? -10.611 -1.639 0.852 1.00 98.50 83 ALA A N 1
ATOM 600 C CA . ALA A 1 83 ? -11.398 -1.419 -0.354 1.00 98.50 83 ALA A CA 1
ATOM 601 C C . ALA A 1 83 ? -10.596 -0.596 -1.371 1.00 98.50 83 ALA A C 1
ATOM 603 O O . ALA A 1 83 ? -10.600 -0.921 -2.555 1.00 98.50 83 ALA A O 1
ATOM 604 N N . ALA A 1 84 ? -9.882 0.425 -0.889 1.00 98.38 84 ALA A N 1
ATOM 605 C CA . ALA A 1 84 ? -8.971 1.232 -1.687 1.00 98.38 84 ALA A CA 1
ATOM 606 C C . ALA A 1 84 ? -7.899 1.880 -0.802 1.00 98.38 84 ALA A C 1
ATOM 608 O O . ALA A 1 84 ? -8.207 2.449 0.246 1.00 98.38 84 ALA A O 1
ATOM 609 N N . LEU A 1 85 ? -6.648 1.810 -1.237 1.00 98.50 85 LEU A N 1
ATOM 610 C CA . LEU A 1 85 ? -5.540 2.638 -0.787 1.00 98.50 85 LEU A CA 1
ATOM 611 C C . LEU A 1 85 ? -4.920 3.259 -2.036 1.00 98.50 85 LEU A C 1
ATOM 613 O O . LEU A 1 85 ? -4.244 2.567 -2.796 1.00 98.50 85 LEU A O 1
ATOM 617 N N . ASP A 1 86 ? -5.156 4.551 -2.225 1.00 98.25 86 ASP A N 1
ATOM 618 C CA . ASP A 1 86 ? -4.755 5.284 -3.419 1.00 98.25 86 ASP A CA 1
ATOM 619 C C . ASP A 1 86 ? -3.713 6.342 -3.068 1.00 98.25 86 ASP A C 1
ATOM 621 O O . ASP A 1 86 ? -3.901 7.143 -2.148 1.00 98.25 86 ASP A O 1
ATOM 625 N N . LEU A 1 87 ? -2.625 6.357 -3.832 1.00 97.69 87 LEU A N 1
ATOM 626 C CA . LEU A 1 87 ? -1.650 7.435 -3.882 1.00 97.69 87 LEU A CA 1
ATOM 627 C C . LEU A 1 87 ? -1.685 8.049 -5.278 1.00 97.69 87 LEU A C 1
ATOM 629 O O . LEU A 1 87 ? -1.461 7.340 -6.257 1.00 97.69 87 LEU A O 1
ATOM 633 N N . ALA A 1 88 ? -1.927 9.352 -5.385 1.00 97.19 88 ALA A N 1
ATOM 634 C CA . ALA A 1 88 ? -2.039 10.032 -6.673 1.00 97.19 88 ALA A CA 1
ATOM 635 C C . ALA A 1 88 ? -1.279 11.361 -6.674 1.00 97.19 88 ALA A C 1
ATOM 637 O O . ALA A 1 88 ? -1.515 12.220 -5.825 1.00 97.19 88 ALA A O 1
ATOM 638 N N . ALA A 1 89 ? -0.364 11.533 -7.628 1.00 95.44 89 ALA A N 1
ATOM 639 C CA . ALA A 1 89 ? 0.195 12.846 -7.951 1.00 95.44 89 ALA A CA 1
ATOM 640 C C . ALA A 1 89 ? -0.731 13.607 -8.920 1.00 95.44 89 ALA A C 1
ATOM 642 O O . ALA A 1 89 ? -0.877 14.821 -8.807 1.00 95.44 89 ALA A O 1
ATOM 643 N N . ASP A 1 90 ? -1.380 12.873 -9.830 1.00 92.62 90 ASP A N 1
ATOM 644 C CA . ASP A 1 90 ? -2.454 13.310 -10.726 1.00 92.62 90 ASP A CA 1
ATOM 645 C C . ASP A 1 90 ? -3.225 12.075 -11.261 1.00 92.62 90 ASP A C 1
ATOM 647 O O . ASP A 1 90 ? -2.949 10.943 -10.853 1.00 92.62 90 ASP A O 1
ATOM 651 N N . ASP A 1 91 ? -4.183 12.274 -12.174 1.00 89.56 91 ASP A N 1
ATOM 652 C CA . ASP A 1 91 ? -5.032 11.205 -12.736 1.00 89.56 91 ASP A CA 1
ATOM 653 C C . ASP A 1 91 ? -4.259 10.141 -13.549 1.00 89.56 91 ASP A C 1
ATOM 655 O O . ASP A 1 91 ? -4.734 9.015 -13.741 1.00 89.56 91 ASP A O 1
ATOM 659 N N . GLN A 1 92 ? -3.067 10.484 -14.042 1.00 94.38 92 GLN A N 1
ATOM 660 C CA . GLN A 1 92 ? -2.189 9.618 -14.832 1.00 94.38 92 GLN A CA 1
ATOM 661 C C . GLN A 1 92 ? -0.993 9.091 -14.028 1.00 94.38 92 GLN A C 1
ATOM 663 O O . GLN A 1 92 ? -0.285 8.215 -14.514 1.00 94.38 92 GLN A O 1
ATOM 668 N N . GLN A 1 93 ? -0.787 9.584 -12.808 1.00 96.81 93 GLN A N 1
ATOM 669 C CA . GLN A 1 93 ? 0.332 9.247 -11.933 1.00 96.81 93 GLN A CA 1
ATOM 670 C C . GLN A 1 93 ? -0.181 8.702 -10.601 1.00 96.81 93 GLN A C 1
ATOM 672 O O . GLN A 1 93 ? -0.325 9.445 -9.624 1.00 96.81 93 GLN A O 1
ATOM 677 N N . ARG A 1 94 ? -0.449 7.393 -10.548 1.00 97.56 94 ARG A N 1
ATOM 678 C CA . ARG A 1 94 ? -1.144 6.763 -9.419 1.00 97.56 94 ARG A CA 1
ATOM 679 C C . ARG A 1 94 ? -0.632 5.374 -9.044 1.00 97.56 94 ARG A C 1
ATOM 681 O O . ARG A 1 94 ? -0.176 4.608 -9.893 1.00 97.56 94 ARG A O 1
ATOM 688 N N . LEU A 1 95 ? -0.806 5.041 -7.772 1.00 98.19 95 LEU A N 1
ATOM 689 C CA . LEU A 1 95 ? -0.692 3.705 -7.199 1.00 98.19 95 LEU A CA 1
ATOM 690 C C . LEU A 1 95 ? -1.987 3.406 -6.439 1.00 98.19 95 LEU A C 1
ATOM 692 O O . LEU A 1 95 ? -2.305 4.107 -5.485 1.00 98.19 95 LEU A O 1
ATOM 696 N N . ALA A 1 96 ? -2.703 2.369 -6.855 1.00 98.44 96 ALA A N 1
ATOM 697 C CA . ALA A 1 96 ? -3.915 1.879 -6.218 1.00 98.44 96 ALA A CA 1
ATOM 698 C C . ALA A 1 96 ? -3.680 0.465 -5.677 1.00 98.44 96 ALA A C 1
ATOM 700 O O . ALA A 1 96 ? -3.177 -0.414 -6.382 1.00 98.44 96 ALA A O 1
ATOM 701 N N . ILE A 1 97 ? -4.044 0.246 -4.418 1.00 98.62 97 ILE A N 1
ATOM 702 C CA . ILE A 1 97 ? -3.910 -1.037 -3.728 1.00 98.62 97 ILE A CA 1
ATOM 703 C C . ILE A 1 97 ? -5.255 -1.398 -3.097 1.00 98.62 97 ILE A C 1
ATOM 705 O O . ILE A 1 97 ? -5.895 -0.575 -2.448 1.00 98.62 97 ILE A O 1
ATOM 709 N N . ASN A 1 98 ? -5.679 -2.649 -3.243 1.00 98.81 98 ASN A N 1
ATOM 710 C CA . ASN A 1 98 ? -6.793 -3.214 -2.483 1.00 98.81 98 ASN A CA 1
ATOM 711 C C . ASN A 1 98 ? -6.412 -4.597 -1.964 1.00 98.81 98 ASN A C 1
ATOM 713 O O . ASN A 1 98 ? -5.479 -5.216 -2.472 1.00 98.81 98 ASN A O 1
ATOM 717 N N . GLY A 1 99 ? -7.112 -5.081 -0.942 1.00 98.44 99 GLY A N 1
ATOM 718 C CA . GLY A 1 99 ? -6.749 -6.364 -0.363 1.00 98.44 99 GLY A CA 1
ATOM 719 C C . GLY A 1 99 ? -7.500 -6.755 0.895 1.00 98.44 99 GLY A C 1
ATOM 720 O O . GLY A 1 99 ? -8.413 -6.069 1.368 1.00 98.44 99 GLY A O 1
ATOM 721 N N . LYS A 1 100 ? -7.095 -7.895 1.441 1.00 98.56 100 LYS A N 1
ATOM 722 C CA . LYS A 1 100 ? -7.599 -8.459 2.689 1.00 98.56 100 LYS A CA 1
ATOM 723 C C . LYS A 1 100 ? -6.432 -8.870 3.568 1.00 98.56 100 LYS A C 1
ATOM 725 O O . LYS A 1 100 ? -5.407 -9.327 3.084 1.00 98.56 100 LYS A O 1
ATOM 730 N N . LEU A 1 101 ? -6.617 -8.692 4.863 1.00 98.12 101 LEU A N 1
ATOM 731 C CA . LEU A 1 101 ? -5.687 -9.026 5.926 1.00 98.12 101 LEU A CA 1
ATOM 732 C C . LEU A 1 101 ? -6.440 -9.925 6.903 1.00 98.12 101 LEU A C 1
ATOM 734 O O . LEU A 1 101 ? -7.587 -9.630 7.243 1.00 98.12 101 LEU A O 1
ATOM 738 N N . ASN A 1 102 ? -5.810 -10.993 7.370 1.00 98.00 102 ASN A N 1
ATOM 739 C CA . ASN A 1 102 ? -6.369 -11.882 8.382 1.00 98.00 102 ASN A CA 1
ATOM 740 C C . ASN A 1 102 ? -5.297 -12.167 9.435 1.00 98.00 102 ASN A C 1
ATOM 742 O O . ASN A 1 102 ? -4.137 -12.393 9.098 1.00 98.00 102 ASN A O 1
ATOM 746 N N . TRP A 1 103 ? -5.688 -12.108 10.705 1.00 96.44 103 TRP A N 1
ATOM 747 C CA . TRP A 1 103 ? -4.834 -12.394 11.859 1.00 96.44 103 TRP A CA 1
ATOM 748 C C . TRP A 1 103 ? -5.511 -13.308 12.889 1.00 96.44 103 TRP A C 1
ATOM 750 O O . TRP A 1 103 ? -5.051 -13.403 14.023 1.00 96.44 103 TRP A O 1
ATOM 760 N N . GLN A 1 104 ? -6.596 -13.996 12.521 1.00 95.44 104 GLN A N 1
ATOM 761 C CA . GLN A 1 104 ? -7.356 -14.851 13.436 1.00 95.44 104 GLN A CA 1
ATOM 762 C C . GLN A 1 104 ? -6.546 -16.066 13.911 1.00 95.44 104 GLN A C 1
ATOM 764 O O . GLN A 1 104 ? -6.573 -16.399 15.092 1.00 95.44 104 GLN A O 1
ATOM 769 N N . ASN A 1 105 ? -5.829 -16.721 12.992 1.00 92.00 105 ASN A N 1
ATOM 770 C CA . ASN A 1 105 ? -5.083 -17.962 13.255 1.00 92.00 105 ASN A CA 1
ATOM 771 C C . ASN A 1 105 ? -3.604 -17.884 12.829 1.00 92.00 105 ASN A C 1
ATOM 773 O O . ASN A 1 105 ? -2.918 -18.899 12.790 1.00 92.00 105 ASN A O 1
ATOM 777 N N . GLY A 1 106 ? -3.131 -16.691 12.476 1.00 92.94 106 GLY A N 1
ATOM 778 C CA . GLY A 1 106 ? -1.865 -16.454 11.781 1.00 92.94 106 GLY A CA 1
ATOM 779 C C . GLY A 1 106 ? -2.014 -15.253 10.853 1.00 92.94 106 GLY A C 1
ATOM 780 O O . GLY A 1 106 ? -3.137 -14.915 10.473 1.00 92.94 106 GLY A O 1
ATOM 781 N N . PHE A 1 107 ? -0.911 -14.574 10.533 1.00 96.00 107 PHE A N 1
ATOM 782 C CA . PHE A 1 107 ? -0.971 -13.385 9.684 1.00 96.00 107 PHE A CA 1
ATOM 783 C C . PHE A 1 107 ? -0.924 -13.783 8.207 1.00 96.00 107 PHE A C 1
ATOM 785 O O . PHE A 1 107 ? 0.055 -14.365 7.734 1.00 96.00 107 PHE A O 1
ATOM 792 N N . SER A 1 108 ? -1.970 -13.420 7.471 1.00 97.94 108 SER A N 1
ATOM 793 C CA . SER A 1 108 ? -2.058 -13.576 6.020 1.00 97.94 108 SER A CA 1
ATOM 794 C C . SER A 1 108 ? -2.580 -12.304 5.362 1.00 97.94 108 SER A C 1
ATOM 796 O O . SER A 1 108 ? -3.293 -11.507 5.983 1.00 97.94 108 SER A O 1
ATOM 798 N N . ALA A 1 109 ? -2.183 -12.097 4.110 1.00 98.25 109 ALA A N 1
ATOM 799 C CA . ALA A 1 109 ? -2.566 -10.934 3.332 1.00 98.25 109 ALA A CA 1
ATOM 800 C C . ALA A 1 109 ? -2.710 -11.291 1.854 1.00 98.25 109 ALA A C 1
ATOM 802 O O . ALA A 1 109 ? -1.797 -11.871 1.276 1.00 98.25 109 ALA A O 1
ATOM 803 N N . ASP A 1 110 ? -3.807 -10.872 1.239 1.00 98.56 110 ASP A N 1
ATOM 804 C CA . ASP A 1 110 ? -3.993 -10.906 -0.209 1.00 98.56 110 ASP A CA 1
ATOM 805 C C . ASP A 1 110 ? -4.121 -9.471 -0.706 1.00 98.56 110 ASP A C 1
ATOM 807 O O . ASP A 1 110 ? -4.897 -8.693 -0.143 1.00 98.56 110 ASP A O 1
ATOM 811 N N . ALA A 1 111 ? -3.381 -9.103 -1.747 1.00 98.56 111 ALA A N 1
ATOM 812 C CA . ALA A 1 111 ? -3.413 -7.752 -2.288 1.00 98.56 111 ALA A CA 1
ATOM 813 C C . ALA A 1 111 ? -3.352 -7.731 -3.813 1.00 98.56 111 ALA A C 1
ATOM 815 O O . ALA A 1 111 ? -2.622 -8.502 -4.433 1.00 98.56 111 ALA A O 1
ATOM 816 N N . ASN A 1 112 ? -4.081 -6.782 -4.394 1.00 98.81 112 ASN A N 1
ATOM 817 C CA . ASN A 1 112 ? -3.947 -6.372 -5.783 1.00 98.81 112 ASN A CA 1
ATOM 818 C C . ASN A 1 112 ? -3.302 -4.992 -5.834 1.00 98.81 112 ASN A C 1
ATOM 820 O O . ASN A 1 112 ? -3.639 -4.111 -5.040 1.00 98.81 112 ASN A O 1
ATOM 824 N N . ILE A 1 113 ? -2.414 -4.805 -6.802 1.00 98.69 113 ILE A N 1
ATOM 825 C CA . ILE A 1 113 ? -1.683 -3.568 -7.043 1.00 98.69 113 ILE A CA 1
ATOM 826 C C . ILE A 1 113 ? -1.921 -3.136 -8.492 1.00 98.69 113 ILE A C 1
ATOM 828 O O . ILE A 1 113 ? -1.715 -3.926 -9.414 1.00 98.69 113 ILE A O 1
ATOM 832 N N . ASP A 1 114 ? -2.312 -1.878 -8.688 1.00 98.56 114 ASP A N 1
ATOM 833 C CA . ASP A 1 114 ? -2.419 -1.205 -9.987 1.00 98.56 114 ASP A CA 1
ATOM 834 C C . ASP A 1 114 ? -1.598 0.088 -9.938 1.00 98.56 114 ASP A C 1
ATOM 836 O O . ASP A 1 114 ? -1.798 0.952 -9.085 1.00 98.56 114 ASP A O 1
ATOM 840 N N . TRP A 1 115 ? -0.632 0.205 -10.837 1.00 98.38 115 TRP A N 1
ATOM 841 C CA . TRP A 1 115 ? 0.292 1.328 -10.928 1.00 98.38 115 TRP A CA 1
ATOM 842 C C . TRP A 1 115 ? 0.256 1.901 -12.334 1.00 98.38 115 TRP A C 1
ATOM 844 O O . TRP A 1 115 ? 0.342 1.154 -13.315 1.00 98.38 115 TRP A O 1
ATOM 854 N N . LEU A 1 116 ? 0.260 3.229 -12.428 1.00 98.25 116 LEU A N 1
ATOM 855 C CA . LEU A 1 116 ? 0.466 3.962 -13.671 1.00 98.25 116 LEU A CA 1
ATOM 856 C C . LEU A 1 116 ? 1.345 5.186 -13.410 1.00 98.25 116 LEU A C 1
ATOM 858 O O . LEU A 1 116 ? 0.955 6.058 -12.642 1.00 98.25 116 LEU A O 1
ATOM 862 N N . ASP A 1 117 ? 2.535 5.202 -14.015 1.00 97.06 117 ASP A N 1
ATOM 863 C CA . ASP A 1 117 ? 3.547 6.269 -13.980 1.00 97.06 117 ASP A CA 1
ATOM 864 C C . ASP A 1 117 ? 3.741 6.915 -12.584 1.00 97.06 117 ASP A C 1
ATOM 866 O O . ASP A 1 117 ? 4.047 8.102 -12.467 1.00 97.06 117 ASP A O 1
ATOM 870 N N . PHE A 1 118 ? 3.568 6.150 -11.496 1.00 96.69 118 PHE A N 1
ATOM 871 C CA . PHE A 1 118 ? 3.612 6.699 -10.143 1.00 96.69 118 PHE A CA 1
ATOM 872 C C . PHE A 1 118 ? 5.029 7.185 -9.785 1.00 96.69 118 PHE A C 1
ATOM 874 O O . PHE A 1 118 ? 5.993 6.412 -9.833 1.00 96.69 118 PHE A O 1
ATOM 881 N N . PRO A 1 119 ? 5.199 8.455 -9.383 1.00 93.38 119 PRO A N 1
ATOM 882 C CA . PRO A 1 119 ? 6.515 9.058 -9.227 1.00 93.38 119 PRO A CA 1
ATOM 883 C C . PRO A 1 119 ? 7.101 8.782 -7.833 1.00 93.38 119 PRO A C 1
ATOM 885 O O . PRO A 1 119 ? 7.378 9.703 -7.066 1.00 93.38 119 PRO A O 1
ATOM 888 N N . TRP A 1 120 ? 7.317 7.508 -7.491 1.00 91.88 120 TRP A N 1
ATOM 889 C CA . TRP A 1 120 ? 7.748 7.072 -6.150 1.00 91.88 120 TRP A CA 1
ATOM 890 C C . TRP A 1 120 ? 9.028 7.744 -5.638 1.00 91.88 120 TRP A C 1
ATOM 892 O O . TRP A 1 120 ? 9.203 7.908 -4.434 1.00 91.88 120 TRP A O 1
ATOM 902 N N . GLN A 1 121 ? 9.916 8.176 -6.531 1.00 89.75 121 GLN A N 1
ATOM 903 C CA . GLN A 1 121 ? 11.169 8.846 -6.172 1.00 89.75 121 GLN A CA 1
ATOM 904 C C . GLN A 1 121 ? 10.942 10.197 -5.495 1.00 89.75 121 GLN A C 1
ATOM 906 O O . GLN A 1 121 ? 11.803 10.666 -4.761 1.00 89.75 121 GLN A O 1
ATOM 911 N N . ARG A 1 122 ? 9.770 10.810 -5.704 1.00 89.25 122 ARG A N 1
ATOM 912 C CA . ARG A 1 122 ? 9.356 11.997 -4.952 1.00 89.25 122 ARG A CA 1
ATOM 913 C C . ARG A 1 122 ? 9.170 11.676 -3.466 1.00 89.25 122 ARG A C 1
ATOM 915 O O . ARG A 1 122 ? 9.364 12.542 -2.620 1.00 89.25 122 ARG A O 1
ATOM 922 N N . LEU A 1 123 ? 8.794 10.437 -3.148 1.00 89.62 123 LEU A N 1
ATOM 923 C CA . LEU A 1 123 ? 8.612 9.944 -1.782 1.00 89.62 123 LEU A CA 1
ATOM 924 C C . LEU A 1 123 ? 9.889 9.345 -1.196 1.00 89.62 123 LEU A C 1
ATOM 926 O O . LEU A 1 123 ? 10.094 9.421 0.012 1.00 89.62 123 LEU A O 1
ATOM 930 N N . TYR A 1 124 ? 10.739 8.755 -2.033 1.00 86.62 124 TYR A N 1
ATOM 931 C CA . TYR A 1 124 ? 11.988 8.127 -1.614 1.00 86.62 124 TYR A CA 1
ATOM 932 C C . TYR A 1 124 ? 13.135 8.576 -2.533 1.00 86.62 124 TYR A C 1
ATOM 934 O O . TYR A 1 124 ? 13.488 7.862 -3.477 1.00 86.62 124 TYR A O 1
ATOM 942 N N . PRO A 1 125 ? 13.689 9.783 -2.305 1.00 81.00 125 PRO A N 1
ATOM 943 C CA . PRO A 1 125 ? 14.714 10.350 -3.172 1.00 81.00 125 PRO A CA 1
ATOM 944 C C . PRO A 1 125 ? 15.954 9.457 -3.235 1.00 81.00 125 PRO A C 1
ATOM 946 O O . PRO A 1 125 ? 16.474 9.000 -2.216 1.00 81.00 125 PRO A O 1
ATOM 949 N N . VAL A 1 126 ? 16.438 9.222 -4.452 1.00 84.19 126 VAL A N 1
ATOM 950 C CA . VAL A 1 126 ? 17.666 8.471 -4.735 1.00 84.19 126 VAL A CA 1
ATOM 951 C C . VAL A 1 126 ? 18.704 9.398 -5.360 1.00 84.19 126 VAL A C 1
ATOM 953 O O . VAL A 1 126 ? 18.354 10.353 -6.049 1.00 84.19 126 VAL A O 1
ATOM 956 N N . ALA A 1 127 ? 19.991 9.122 -5.131 1.00 84.62 127 ALA A N 1
ATOM 957 C CA . ALA A 1 127 ? 21.083 9.989 -5.589 1.00 84.62 127 ALA A CA 1
ATOM 958 C C . ALA A 1 127 ? 21.163 10.120 -7.122 1.00 84.62 127 ALA A C 1
ATOM 960 O O . ALA A 1 127 ? 21.611 11.146 -7.632 1.00 84.62 127 ALA A O 1
ATOM 961 N N . SER A 1 128 ? 20.733 9.092 -7.855 1.00 85.38 128 SER A N 1
ATOM 962 C CA . SER A 1 128 ? 20.664 9.092 -9.313 1.00 85.38 128 SER A CA 1
ATOM 963 C C . SER A 1 128 ? 19.377 8.435 -9.794 1.00 85.38 128 SER A C 1
ATOM 965 O O . SER A 1 128 ? 18.910 7.443 -9.233 1.00 85.38 128 SER A O 1
ATOM 967 N N . GLU A 1 129 ? 18.805 8.996 -10.856 1.00 81.56 129 GLU A N 1
ATOM 968 C CA . GLU A 1 129 ? 17.615 8.441 -11.487 1.00 81.56 129 GLU A CA 1
ATOM 969 C C . GLU A 1 129 ? 17.944 7.087 -12.154 1.00 81.56 129 GLU A C 1
ATOM 971 O O . GLU A 1 129 ? 18.952 6.985 -12.864 1.00 81.56 129 GLU A O 1
ATOM 976 N N . PRO A 1 130 ? 17.141 6.029 -11.929 1.00 87.81 130 PRO A N 1
ATOM 977 C CA . PRO A 1 130 ? 17.282 4.759 -12.617 1.00 87.81 130 PRO A CA 1
ATOM 978 C C . PRO A 1 130 ? 17.115 4.940 -14.121 1.00 87.81 130 PRO A C 1
ATOM 980 O O . PRO A 1 130 ? 16.227 5.647 -14.586 1.00 87.81 130 PRO A O 1
ATOM 983 N N . GLN A 1 131 ? 17.924 4.221 -14.894 1.00 90.44 131 GLN A N 1
ATOM 984 C CA . GLN A 1 131 ? 17.808 4.226 -16.355 1.00 90.44 131 GLN A CA 1
ATOM 985 C C . GLN A 1 131 ? 16.537 3.527 -16.861 1.00 90.44 131 GLN A C 1
ATOM 987 O O . GLN A 1 131 ? 16.160 3.699 -18.016 1.00 90.44 131 GLN A O 1
ATOM 992 N N . VAL A 1 132 ? 15.901 2.717 -16.010 1.00 93.50 132 VAL A N 1
ATOM 993 C CA . VAL A 1 132 ? 14.661 1.999 -16.302 1.00 93.50 132 VAL A CA 1
ATOM 994 C C . VAL A 1 132 ? 13.569 2.521 -15.378 1.00 93.50 132 VAL A C 1
ATOM 996 O O . VAL A 1 132 ? 13.709 2.459 -14.157 1.00 93.50 132 VAL A O 1
ATOM 999 N N . ALA A 1 133 ? 12.473 2.996 -15.965 1.00 93.88 133 ALA A N 1
ATOM 1000 C CA . ALA A 1 133 ? 11.315 3.513 -15.249 1.00 93.88 133 ALA A CA 1
ATOM 1001 C C . ALA A 1 133 ? 10.098 2.598 -15.428 1.00 93.88 133 ALA A C 1
ATOM 1003 O O . ALA A 1 133 ? 9.837 2.095 -16.523 1.00 93.88 133 ALA A O 1
ATOM 1004 N N . LEU A 1 134 ? 9.333 2.407 -14.353 1.00 96.19 134 LEU A N 1
ATOM 1005 C CA . LEU A 1 134 ? 8.086 1.649 -14.374 1.00 96.19 134 LEU A CA 1
ATOM 1006 C C . LEU A 1 134 ? 6.953 2.522 -14.923 1.00 96.19 134 LEU A C 1
ATOM 1008 O O . LEU A 1 134 ? 6.559 3.497 -14.285 1.00 96.19 134 LEU A O 1
ATOM 1012 N N . HIS A 1 135 ? 6.430 2.158 -16.092 1.00 97.00 135 HIS A N 1
ATOM 1013 C CA . HIS A 1 135 ? 5.308 2.857 -16.712 1.00 97.00 135 HIS A CA 1
ATOM 1014 C C . HIS A 1 135 ? 3.968 2.345 -16.186 1.00 97.00 135 HIS A C 1
ATOM 1016 O O . HIS A 1 135 ? 3.145 3.130 -15.738 1.00 97.00 135 HIS A O 1
ATOM 1022 N N . ALA A 1 136 ? 3.751 1.032 -16.201 1.00 98.19 136 ALA A N 1
ATOM 1023 C CA . ALA A 1 136 ? 2.535 0.423 -15.676 1.00 98.19 136 ALA A CA 1
ATOM 1024 C C . ALA A 1 136 ? 2.873 -0.881 -14.961 1.00 98.19 136 ALA A C 1
ATOM 1026 O O . ALA A 1 136 ? 3.776 -1.600 -15.386 1.00 98.19 136 ALA A O 1
ATOM 1027 N N . PHE A 1 137 ? 2.146 -1.200 -13.897 1.00 98.50 137 PHE A N 1
ATOM 1028 C CA . PHE A 1 137 ? 2.276 -2.480 -13.210 1.00 98.50 137 PHE A CA 1
ATOM 1029 C C . PHE A 1 137 ? 0.917 -2.959 -12.729 1.00 98.50 137 PHE A C 1
ATOM 1031 O O . PHE A 1 137 ? 0.143 -2.195 -12.156 1.00 98.50 137 PHE A O 1
ATOM 1038 N N . LYS A 1 138 ? 0.650 -4.242 -12.957 1.00 98.69 138 LYS A N 1
ATOM 1039 C CA . LYS A 1 138 ? -0.446 -4.972 -12.334 1.00 98.69 138 LYS A CA 1
ATOM 1040 C C . LYS A 1 138 ? 0.120 -6.194 -11.652 1.00 98.69 138 LYS A C 1
ATOM 1042 O O . LYS A 1 138 ? 0.847 -6.956 -12.288 1.00 98.69 138 LYS A O 1
ATOM 1047 N N . GLY A 1 139 ? -0.222 -6.383 -10.389 1.00 98.50 139 GLY A N 1
ATOM 1048 C CA . GLY A 1 139 ? 0.225 -7.542 -9.638 1.00 98.50 139 GLY A CA 1
ATOM 1049 C C . GLY A 1 139 ? -0.802 -7.990 -8.623 1.00 98.50 139 GLY A C 1
ATOM 1050 O O . GLY A 1 139 ? -1.544 -7.176 -8.076 1.00 98.50 139 GLY A O 1
ATOM 1051 N N . GLU A 1 140 ? -0.801 -9.288 -8.371 1.00 98.69 140 GLU A N 1
ATOM 1052 C CA . GLU A 1 140 ? -1.502 -9.904 -7.256 1.00 98.69 140 GLU A CA 1
ATOM 1053 C C . GLU A 1 140 ? -0.493 -10.663 -6.402 1.00 98.69 140 GLU A C 1
ATOM 1055 O O . GLU A 1 140 ? 0.471 -11.239 -6.914 1.00 98.69 140 GLU A O 1
ATOM 1060 N N . VAL A 1 141 ? -0.681 -10.608 -5.089 1.00 98.31 141 VAL A N 1
ATOM 1061 C CA . VAL A 1 141 ? 0.183 -11.272 -4.120 1.00 98.31 141 VAL A CA 1
ATOM 1062 C C . VAL A 1 141 ? -0.660 -11.865 -3.008 1.00 98.31 141 VAL A C 1
ATOM 1064 O O . VAL A 1 141 ? -1.556 -11.207 -2.483 1.00 98.31 141 VAL A O 1
ATOM 1067 N N . SER A 1 142 ? -0.332 -13.094 -2.638 1.00 98.56 142 SER A N 1
ATOM 1068 C CA . SER A 1 142 ? -0.795 -13.746 -1.425 1.00 98.56 142 SER A CA 1
ATOM 1069 C C . SER A 1 142 ? 0.404 -13.981 -0.518 1.00 98.56 142 SER A C 1
ATOM 1071 O O . SER A 1 142 ? 1.451 -14.458 -0.959 1.00 98.56 142 SER A O 1
ATOM 1073 N N . TYR A 1 143 ? 0.261 -13.616 0.747 1.00 98.06 143 TYR A N 1
ATOM 1074 C CA . TYR A 1 143 ? 1.241 -13.789 1.804 1.00 98.06 143 TYR A CA 1
ATOM 1075 C C . TYR A 1 143 ? 0.623 -14.627 2.917 1.00 98.06 143 TYR A C 1
ATOM 1077 O O . TYR A 1 143 ? -0.500 -14.369 3.353 1.00 98.06 143 TYR A O 1
ATOM 1085 N N . THR A 1 144 ? 1.363 -15.604 3.429 1.00 97.25 144 THR A N 1
ATOM 1086 C CA . THR A 1 144 ? 0.981 -16.380 4.613 1.00 97.25 144 THR A CA 1
ATOM 1087 C C . THR A 1 144 ? 2.239 -16.817 5.351 1.00 97.25 144 THR A C 1
ATOM 1089 O O . THR A 1 144 ? 3.120 -17.452 4.768 1.00 97.25 144 THR A O 1
ATOM 1092 N N . ASP A 1 145 ? 2.329 -16.463 6.636 1.00 91.94 145 ASP A N 1
ATOM 1093 C CA . ASP A 1 145 ? 3.358 -16.952 7.564 1.00 91.94 145 ASP A CA 1
ATOM 1094 C C . ASP A 1 145 ? 4.802 -16.881 7.022 1.00 91.94 145 ASP A C 1
ATOM 1096 O O . ASP A 1 145 ? 5.583 -17.829 7.102 1.00 91.94 145 ASP A O 1
ATOM 1100 N N . GLY A 1 146 ? 5.169 -15.735 6.445 1.00 93.62 146 GLY A N 1
ATOM 1101 C CA . GLY A 1 146 ? 6.525 -15.452 5.956 1.00 93.62 146 GLY A CA 1
ATOM 1102 C C . GLY A 1 146 ? 6.793 -15.882 4.515 1.00 93.62 146 GLY A C 1
ATOM 1103 O O . GLY A 1 146 ? 7.843 -15.533 3.976 1.00 93.62 146 GLY A O 1
ATOM 1104 N N . ASN A 1 147 ? 5.852 -16.587 3.886 1.00 97.44 147 ASN A N 1
A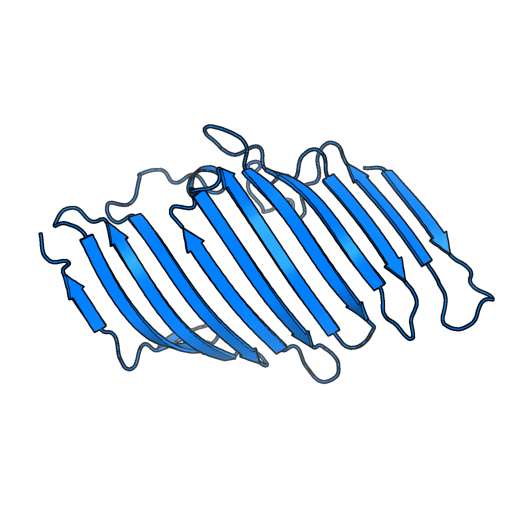TOM 1105 C CA . ASN A 1 147 ? 5.923 -16.991 2.487 1.00 97.44 147 ASN A CA 1
ATOM 1106 C C . ASN A 1 147 ? 4.991 -16.128 1.643 1.00 97.44 147 ASN A C 1
ATOM 1108 O O . ASN A 1 147 ? 3.946 -15.681 2.118 1.00 97.44 147 ASN A O 1
ATOM 1112 N N . TYR A 1 148 ? 5.352 -15.923 0.383 1.00 97.69 148 TYR A N 1
ATOM 1113 C CA . TYR A 1 148 ? 4.510 -15.233 -0.581 1.00 97.69 148 TYR A CA 1
ATOM 1114 C C . TYR A 1 148 ? 4.524 -15.922 -1.939 1.00 97.69 148 TYR A C 1
ATOM 1116 O O . TYR A 1 148 ? 5.495 -16.579 -2.320 1.00 97.69 148 TYR A O 1
ATOM 1124 N N . LEU A 1 149 ? 3.439 -15.734 -2.680 1.00 98.31 149 LEU A N 1
ATOM 1125 C CA . LEU A 1 149 ? 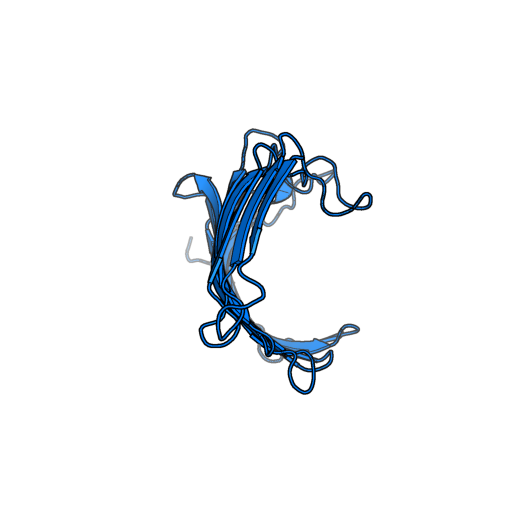3.304 -16.115 -4.077 1.00 98.31 149 LEU A CA 1
ATOM 1126 C C . LEU A 1 149 ? 2.417 -15.115 -4.805 1.00 98.31 149 LEU A C 1
ATOM 1128 O O . LEU A 1 149 ? 1.590 -14.446 -4.189 1.00 98.31 149 LEU A O 1
ATOM 1132 N N . GLY A 1 150 ? 2.571 -15.025 -6.115 1.00 98.31 150 GLY A N 1
ATOM 1133 C CA . GLY A 1 150 ? 1.756 -14.138 -6.922 1.00 98.31 150 GLY A CA 1
ATOM 1134 C C . GLY A 1 150 ? 2.206 -14.099 -8.366 1.00 98.31 150 GLY A C 1
ATOM 1135 O O . GLY A 1 150 ? 2.990 -14.930 -8.828 1.00 98.31 150 GLY A O 1
ATOM 1136 N N . ASN A 1 151 ? 1.731 -13.091 -9.076 1.00 98.44 151 ASN A N 1
ATOM 1137 C CA . ASN A 1 151 ? 2.109 -12.819 -10.451 1.00 98.44 151 ASN A CA 1
ATOM 1138 C C . ASN A 1 151 ? 2.045 -11.330 -10.722 1.00 98.44 151 ASN A C 1
ATOM 1140 O O . ASN A 1 151 ? 1.270 -10.594 -10.112 1.00 98.44 151 ASN A O 1
ATOM 1144 N N . PHE A 1 152 ? 2.869 -10.892 -11.665 1.00 98.38 152 PHE A N 1
ATOM 1145 C CA . PHE A 1 152 ? 2.856 -9.516 -12.118 1.00 98.38 152 PHE A CA 1
ATOM 1146 C C . PHE A 1 152 ? 3.000 -9.407 -13.631 1.00 98.38 152 PHE A C 1
ATOM 1148 O O . PHE A 1 152 ? 3.572 -10.270 -14.298 1.00 98.38 152 PHE A O 1
ATOM 1155 N N . ASN A 1 153 ? 2.511 -8.286 -14.147 1.00 98.38 153 ASN A N 1
ATOM 1156 C CA . ASN A 1 153 ? 2.752 -7.787 -15.486 1.00 98.38 153 ASN A CA 1
ATOM 1157 C C . ASN A 1 153 ? 3.190 -6.324 -15.371 1.00 98.38 153 ASN A C 1
ATOM 1159 O O . ASN A 1 153 ? 2.462 -5.490 -14.828 1.00 98.38 153 ASN A O 1
ATOM 1163 N N . ALA A 1 154 ? 4.390 -6.028 -15.857 1.00 98.12 154 ALA A N 1
ATOM 1164 C CA . ALA A 1 154 ? 5.008 -4.717 -15.776 1.00 98.12 154 ALA A CA 1
ATOM 1165 C C . ALA A 1 154 ? 5.368 -4.209 -17.172 1.00 98.12 154 ALA A C 1
ATOM 1167 O O . ALA A 1 154 ? 6.030 -4.905 -17.934 1.00 98.12 154 ALA A O 1
ATOM 1168 N N . SER A 1 155 ? 4.994 -2.974 -17.489 1.00 97.88 155 SER A N 1
ATOM 1169 C CA . SER A 1 155 ? 5.487 -2.232 -18.651 1.00 97.88 155 SER A CA 1
ATOM 1170 C C . SER A 1 155 ? 6.504 -1.200 -18.185 1.00 97.88 155 SER A C 1
ATOM 1172 O O . SER A 1 155 ? 6.228 -0.421 -17.270 1.00 97.88 155 SER A O 1
ATOM 1174 N N . LEU A 1 156 ? 7.676 -1.180 -18.810 1.00 96.94 156 LEU A N 1
ATOM 1175 C CA . LEU A 1 156 ? 8.806 -0.344 -18.424 1.00 96.94 156 LEU A CA 1
ATOM 1176 C C . LEU A 1 156 ? 9.337 0.449 -19.619 1.00 96.94 156 LEU A C 1
ATOM 1178 O O . LEU A 1 156 ? 9.193 0.049 -20.774 1.00 96.94 156 LEU A O 1
ATOM 1182 N N . LYS A 1 157 ? 9.975 1.580 -19.325 1.00 95.50 157 LYS A N 1
ATOM 1183 C CA . LYS A 1 157 ? 10.676 2.437 -20.286 1.00 95.50 157 LYS A CA 1
ATOM 1184 C C . LYS A 1 157 ? 12.165 2.388 -19.953 1.00 95.50 157 LYS A C 1
ATOM 1186 O O . LYS A 1 157 ? 12.539 2.723 -18.832 1.00 95.50 157 LYS A O 1
ATOM 1191 N N . GLY A 1 158 ? 12.999 1.952 -20.895 1.00 93.94 158 GLY A N 1
ATOM 1192 C CA . GLY A 1 158 ? 14.455 1.911 -20.734 1.00 93.94 158 GLY A CA 1
ATOM 1193 C C . GLY A 1 158 ? 15.198 2.598 -21.885 1.00 93.94 158 GLY A C 1
ATOM 1194 O O . GLY A 1 158 ? 14.570 3.037 -22.850 1.00 93.94 158 GLY A O 1
ATOM 1195 N N . PRO A 1 159 ? 16.543 2.655 -21.836 1.00 92.44 159 PRO A N 1
ATOM 1196 C CA . PRO A 1 159 ? 17.350 3.354 -22.843 1.00 92.44 159 PRO A CA 1
ATOM 1197 C C . PRO A 1 159 ? 17.205 2.781 -24.260 1.00 92.44 159 PRO A C 1
ATOM 1199 O O . PRO A 1 159 ? 17.397 3.495 -25.238 1.00 92.44 159 PRO A O 1
ATOM 1202 N N . ALA A 1 160 ? 16.859 1.495 -24.366 1.00 91.81 160 ALA A N 1
ATOM 1203 C CA . ALA A 1 160 ? 16.644 0.787 -25.627 1.00 91.81 160 ALA A CA 1
ATOM 1204 C C . ALA A 1 160 ? 15.174 0.793 -26.100 1.00 91.81 160 ALA A C 1
ATOM 1206 O O . ALA A 1 160 ? 14.853 0.122 -27.077 1.00 91.81 160 ALA A O 1
ATOM 1207 N N . GLY A 1 161 ? 14.284 1.521 -25.417 1.00 94.12 161 GLY A N 1
ATOM 1208 C CA . GLY A 1 161 ? 12.851 1.568 -25.713 1.00 94.12 161 GLY A CA 1
ATOM 1209 C C . GLY A 1 161 ? 11.978 0.947 -24.621 1.00 94.12 161 GLY A C 1
ATOM 1210 O O . GLY A 1 161 ? 12.443 0.601 -23.530 1.00 94.12 161 GLY A O 1
ATOM 1211 N N . ALA A 1 162 ? 10.679 0.854 -24.907 1.00 96.38 162 ALA A N 1
ATOM 1212 C CA . ALA A 1 162 ? 9.709 0.236 -24.012 1.00 96.38 162 ALA A CA 1
ATOM 1213 C C . ALA A 1 162 ? 9.809 -1.295 -24.057 1.00 96.38 162 ALA A C 1
ATOM 1215 O O . ALA A 1 162 ? 10.111 -1.876 -25.099 1.00 96.38 162 ALA A O 1
ATOM 1216 N N . PHE A 1 163 ? 9.531 -1.953 -22.937 1.00 96.94 163 PHE A N 1
ATOM 1217 C CA . PHE A 1 163 ? 9.484 -3.410 -22.842 1.00 96.94 163 PHE A CA 1
ATOM 1218 C C . PHE A 1 163 ? 8.540 -3.852 -21.724 1.00 96.94 163 PHE A C 1
ATOM 1220 O O . PHE A 1 163 ? 8.207 -3.076 -20.827 1.00 96.94 163 PHE A O 1
ATOM 1227 N N . THR A 1 164 ? 8.115 -5.107 -21.778 1.00 97.50 164 THR A N 1
ATOM 1228 C CA . THR A 1 164 ? 7.250 -5.732 -20.779 1.00 97.50 164 THR A CA 1
ATOM 1229 C C . THR A 1 164 ? 8.007 -6.844 -20.067 1.00 97.50 164 THR A C 1
ATOM 1231 O O . THR A 1 164 ? 8.791 -7.564 -20.687 1.00 97.50 164 THR A O 1
ATOM 1234 N N . VAL A 1 165 ? 7.760 -6.981 -18.767 1.00 97.50 165 VAL A N 1
ATOM 1235 C CA . VAL A 1 165 ? 8.219 -8.098 -17.943 1.00 97.50 165 VAL A CA 1
ATOM 1236 C C . VAL A 1 165 ? 7.006 -8.747 -17.294 1.00 97.50 165 VAL A C 1
ATOM 1238 O O . VAL A 1 165 ? 6.210 -8.067 -16.644 1.00 97.50 165 VAL A O 1
ATOM 1241 N N . VAL A 1 166 ? 6.868 -10.056 -17.465 1.00 98.06 166 VAL A N 1
ATOM 1242 C CA . VAL A 1 166 ? 5.794 -10.853 -16.867 1.00 98.06 166 VAL A CA 1
ATOM 1243 C C . VAL A 1 166 ? 6.426 -12.014 -16.127 1.00 98.06 166 VAL A C 1
ATOM 1245 O O . VAL A 1 166 ? 7.333 -12.659 -16.650 1.00 98.06 166 VAL A O 1
ATOM 1248 N N . SER A 1 167 ? 5.976 -12.267 -14.902 1.00 98.06 167 SER A N 1
ATOM 1249 C CA . SER A 1 167 ? 6.398 -13.459 -14.174 1.00 98.06 167 SER A CA 1
ATOM 1250 C C . SER A 1 167 ? 5.407 -13.812 -13.068 1.00 98.06 167 SER A C 1
ATOM 1252 O O . SER A 1 167 ? 4.981 -12.918 -12.325 1.00 98.06 167 SER A O 1
ATOM 1254 N N . PRO A 1 168 ? 5.084 -15.102 -12.868 1.00 98.12 168 PRO A N 1
ATOM 1255 C CA . PRO A 1 168 ? 4.747 -15.576 -11.536 1.00 98.12 168 PRO A CA 1
ATOM 1256 C C . PRO A 1 168 ? 5.965 -15.408 -10.622 1.00 98.12 168 PRO A C 1
ATOM 1258 O O . PRO A 1 168 ? 7.112 -15.461 -11.073 1.00 98.12 168 PRO A O 1
ATOM 1261 N N . PHE A 1 169 ? 5.732 -15.222 -9.334 1.00 97.88 169 PHE A N 1
ATOM 1262 C CA . PHE A 1 169 ? 6.783 -15.160 -8.334 1.00 97.88 169 PHE A CA 1
ATOM 1263 C C . PHE A 1 169 ? 6.364 -15.912 -7.079 1.00 97.88 169 PHE A C 1
ATOM 1265 O O . PHE A 1 169 ? 5.181 -16.026 -6.763 1.00 97.88 169 PHE A O 1
ATOM 1272 N N . SER A 1 170 ? 7.345 -16.423 -6.352 1.00 98.31 170 SER A N 1
ATOM 1273 C CA . SER A 1 170 ? 7.139 -17.036 -5.043 1.00 98.31 170 SER A CA 1
ATOM 1274 C C . SER A 1 170 ? 8.393 -16.905 -4.203 1.00 98.31 170 SER A C 1
ATOM 1276 O O . SER A 1 170 ? 9.485 -16.808 -4.754 1.00 98.31 170 SER A O 1
ATOM 1278 N N . GLY A 1 171 ? 8.281 -16.946 -2.885 1.00 97.69 171 GLY A N 1
ATOM 1279 C CA . GLY A 1 171 ? 9.456 -16.862 -2.033 1.00 97.69 171 GLY A CA 1
ATOM 1280 C C . GLY A 1 171 ? 9.128 -16.630 -0.574 1.00 97.69 171 GLY A C 1
ATOM 1281 O O . GLY A 1 171 ? 8.021 -16.896 -0.107 1.00 97.69 171 GLY A O 1
ATOM 1282 N N . ASN A 1 172 ? 10.126 -16.127 0.138 1.00 96.44 172 ASN A N 1
ATOM 1283 C CA . ASN A 1 172 ? 10.049 -15.742 1.540 1.00 96.44 172 ASN A CA 1
ATOM 1284 C C . ASN A 1 172 ? 10.939 -14.508 1.786 1.00 96.44 172 ASN A C 1
ATOM 1286 O O . ASN A 1 172 ? 11.445 -13.890 0.848 1.00 96.44 172 ASN A O 1
ATOM 1290 N N . LEU A 1 173 ? 11.136 -14.122 3.049 1.00 90.88 173 LEU A N 1
ATOM 1291 C CA . LEU A 1 173 ? 11.930 -12.936 3.411 1.00 90.88 173 LEU A CA 1
ATOM 1292 C C . LEU A 1 173 ? 13.426 -13.014 3.034 1.00 90.88 173 LEU A C 1
ATOM 1294 O O . LEU A 1 173 ? 14.133 -12.020 3.185 1.00 90.88 173 LEU A O 1
ATOM 1298 N N . GLN A 1 174 ? 13.922 -14.170 2.587 1.00 95.62 174 GLN A N 1
ATOM 1299 C CA . GLN A 1 174 ? 15.331 -14.409 2.254 1.00 95.62 174 GLN A CA 1
ATOM 1300 C C . GLN A 1 174 ? 15.563 -14.571 0.749 1.00 95.62 174 GLN A C 1
ATOM 1302 O O . GLN A 1 174 ? 16.619 -14.188 0.252 1.00 95.62 174 GLN A O 1
ATOM 1307 N N . GLU A 1 175 ? 14.593 -15.123 0.022 1.00 96.25 175 GLU A N 1
ATOM 1308 C CA . GLU A 1 175 ? 14.742 -15.457 -1.394 1.00 96.25 175 GLU A CA 1
ATOM 1309 C C . GLU A 1 175 ? 13.461 -15.216 -2.196 1.00 96.25 175 GLU A C 1
ATOM 1311 O O . GLU A 1 175 ? 12.348 -15.342 -1.680 1.00 96.25 175 GLU A O 1
ATOM 1316 N N . ILE A 1 176 ? 13.643 -14.903 -3.481 1.00 96.56 176 ILE A N 1
ATOM 1317 C CA . ILE A 1 176 ? 12.582 -14.764 -4.479 1.00 96.56 176 ILE A CA 1
ATOM 1318 C C . ILE A 1 176 ? 12.871 -15.680 -5.669 1.00 96.56 176 ILE A C 1
ATOM 1320 O O . ILE A 1 176 ? 13.985 -15.719 -6.192 1.00 96.56 176 ILE A O 1
ATOM 1324 N N . HIS A 1 177 ? 11.841 -16.386 -6.118 1.00 97.19 177 HIS A N 1
ATOM 1325 C CA . HIS A 1 177 ? 11.855 -17.277 -7.270 1.00 97.19 177 HIS A CA 1
ATOM 1326 C C . HIS A 1 177 ? 10.972 -16.700 -8.372 1.00 97.19 177 HIS A C 1
ATOM 1328 O O . HIS A 1 177 ? 9.828 -16.322 -8.121 1.00 97.19 177 HIS A O 1
ATOM 1334 N N . LEU A 1 178 ? 11.497 -16.671 -9.597 1.00 97.12 178 LEU A N 1
ATOM 1335 C CA . LEU A 1 178 ? 10.808 -16.219 -10.810 1.00 97.12 178 LEU A CA 1
ATOM 1336 C C . LEU A 1 178 ? 10.812 -17.371 -11.826 1.00 97.12 178 LEU A C 1
ATOM 1338 O O . LEU A 1 178 ? 11.652 -17.393 -12.726 1.00 97.12 178 LEU A O 1
ATOM 1342 N N . PRO A 1 179 ? 9.948 -18.390 -11.656 1.00 93.00 179 PRO A N 1
ATOM 1343 C CA . PRO A 1 179 ? 10.059 -19.637 -12.413 1.00 93.00 179 PRO A CA 1
ATOM 1344 C C . PRO A 1 179 ? 9.771 -19.470 -13.911 1.00 93.00 179 PRO A C 1
ATOM 1346 O O . PRO A 1 179 ? 10.165 -20.326 -14.700 1.00 93.00 179 PRO A O 1
ATOM 1349 N N . GLN A 1 180 ? 9.090 -18.389 -14.307 1.00 93.69 180 GLN A N 1
ATOM 1350 C CA . GLN A 1 180 ? 8.762 -18.072 -15.699 1.00 93.69 180 GLN A CA 1
ATOM 1351 C C . GLN A 1 180 ? 8.907 -16.568 -15.940 1.00 93.69 180 GLN A C 1
ATOM 1353 O O . GLN A 1 180 ? 7.924 -15.838 -15.995 1.00 93.69 180 GLN A O 1
ATOM 1358 N N . LEU A 1 181 ? 10.154 -16.107 -16.047 1.00 96.31 181 LEU A N 1
ATOM 1359 C CA . LEU A 1 181 ? 10.457 -14.712 -16.347 1.00 96.31 181 LEU A CA 1
ATOM 1360 C C . LEU A 1 181 ? 10.434 -14.473 -17.860 1.00 96.31 181 LEU A C 1
ATOM 1362 O O . LEU A 1 181 ? 11.355 -14.870 -18.575 1.00 96.31 181 LEU A O 1
ATOM 1366 N N . GLU A 1 182 ? 9.404 -13.783 -18.335 1.00 96.75 182 GLU A N 1
ATOM 1367 C CA . GLU A 1 182 ? 9.270 -13.381 -19.732 1.00 96.75 182 GLU A CA 1
ATOM 1368 C C . GLU A 1 182 ? 9.612 -11.901 -19.897 1.00 96.75 182 GLU A C 1
ATOM 1370 O O . GLU A 1 182 ? 9.067 -11.043 -19.199 1.00 96.75 182 GLU A O 1
ATOM 1375 N N . VAL A 1 183 ? 10.506 -11.595 -20.841 1.00 95.88 183 VAL A N 1
ATOM 1376 C CA . VAL A 1 183 ? 10.883 -10.224 -21.205 1.00 95.88 183 VAL A CA 1
ATOM 1377 C C . VAL A 1 183 ? 10.615 -10.022 -22.688 1.00 95.88 183 VAL A C 1
ATOM 1379 O O . VAL A 1 183 ? 11.181 -10.721 -23.529 1.00 95.88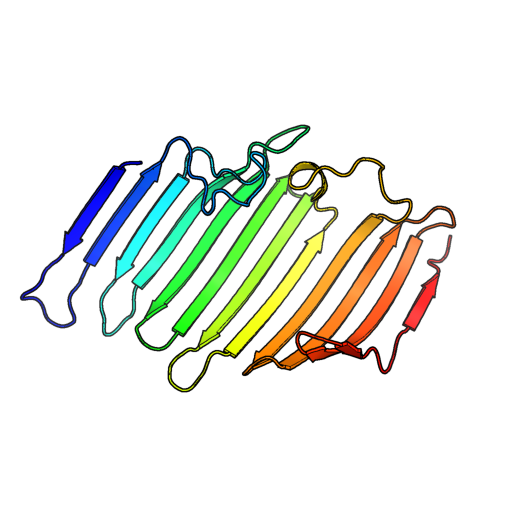 183 VAL A O 1
ATOM 1382 N N . VAL A 1 184 ? 9.763 -9.051 -23.008 1.00 94.12 184 VAL A N 1
ATOM 1383 C CA . VAL A 1 184 ? 9.326 -8.772 -24.379 1.00 94.12 184 VAL A CA 1
ATOM 1384 C C . VAL A 1 184 ? 9.627 -7.318 -24.711 1.00 94.12 184 VAL A C 1
ATOM 1386 O O . VAL A 1 184 ? 9.104 -6.409 -24.070 1.00 94.12 184 VAL A O 1
ATOM 1389 N N . ALA A 1 185 ? 10.468 -7.082 -25.717 1.00 91.25 185 ALA A N 1
ATOM 1390 C CA . ALA A 1 185 ? 10.681 -5.737 -26.241 1.00 91.25 185 ALA A CA 1
ATOM 1391 C C . ALA A 1 185 ? 9.397 -5.224 -26.914 1.00 91.25 185 ALA A C 1
ATOM 1393 O O . ALA A 1 185 ? 8.727 -5.968 -27.633 1.00 91.25 185 ALA A O 1
ATOM 1394 N N . GLY A 1 186 ? 9.055 -3.957 -26.689 1.00 75.62 186 GLY A N 1
ATOM 1395 C CA . GLY A 1 186 ? 7.968 -3.303 -27.409 1.00 75.62 186 GLY A CA 1
ATOM 1396 C C . GLY A 1 186 ? 8.302 -3.192 -28.896 1.00 75.62 186 GLY A C 1
ATOM 1397 O O . GLY A 1 186 ? 9.468 -3.046 -29.267 1.00 75.62 186 GLY A O 1
ATOM 1398 N N . GLN A 1 187 ? 7.284 -3.260 -29.756 1.00 63.38 187 GLN A N 1
ATOM 1399 C CA . GLN A 1 187 ? 7.478 -2.876 -31.153 1.00 63.38 187 GLN A CA 1
ATOM 1400 C C . GLN A 1 187 ? 7.688 -1.358 -31.195 1.00 63.38 187 GLN A C 1
ATOM 1402 O O . GLN A 1 187 ? 6.829 -0.613 -30.724 1.00 63.38 187 GLN A O 1
ATOM 1407 N N . GLY A 1 188 ? 8.874 -0.940 -31.643 1.00 48.56 188 GLY A N 1
ATOM 1408 C CA . GLY A 1 188 ? 9.237 0.467 -31.838 1.00 48.56 188 GLY A CA 1
ATOM 1409 C C . GLY A 1 188 ? 8.600 1.080 -33.074 1.00 48.56 188 GLY A C 1
ATOM 1410 O O . GLY A 1 188 ? 8.187 0.313 -33.973 1.00 48.56 188 GLY A O 1
#

Sequence (188 aa):
GVLSGELRPLAEHLPARLKLTAERFKPSAALPDTLQLDQLLLTVEGNLDSGYLINGSASLPAEKGPVALALQGRVDANGASIAALDLAADDQQRLAINGKLNWQNGFSADANIDWLDFPWQRLYPVASEPQVALHAFKGEVSYTDGNYLGNFNASLKGPAGAFTVVSPFSGNLQEIHLPQLEVVAGQG

Organism: NCBI:txid1194405